Protein AF-A0A367IRV0-F1 (afdb_monomer)

Secondary structure (DSSP, 8-state):
---------PPP-----------HHHHHHHHHHHHHHHHHHHHHHHHHHHHHHHHHHHHHHHHHHHHHHHH----------------------------------TTSHHHHHHHHHHHHHHHHHHHHHHHHHHHHHHHHHHHHHHHH-GGGTT-SS--HHHHHHHHHHHHHHHHHHHHHHHHHHHHHHHHHHHHHHHHHHHHHHSSSSSSSS----------------------GGGSS-------TTTTSSSS--

Mean predicted aligned error: 23.3 Å

pLDDT: mean 70.5, std 24.46, range [33.69, 98.75]

Structure (mmCIF, N/CA/C/O backbone):
data_AF-A0A367IRV0-F1
#
_entry.id   AF-A0A367IRV0-F1
#
loop_
_atom_site.group_PDB
_atom_site.id
_atom_site.type_symbol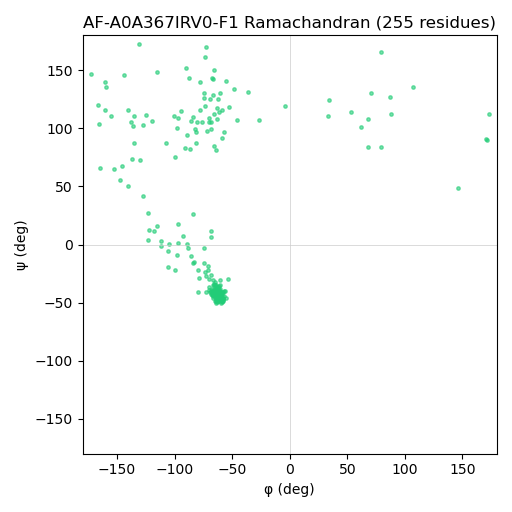
_atom_site.label_atom_id
_atom_site.label_alt_id
_atom_site.label_comp_id
_atom_site.label_asym_id
_atom_site.label_entity_id
_atom_site.label_seq_id
_atom_site.pdbx_PDB_ins_code
_atom_site.Cartn_x
_atom_site.Cartn_y
_atom_site.Cartn_z
_atom_site.occupancy
_atom_site.B_iso_or_equiv
_atom_site.auth_seq_id
_atom_site.auth_comp_id
_atom_site.auth_asym_id
_atom_site.auth_atom_id
_atom_site.pdbx_PDB_model_num
ATOM 1 N N . MET A 1 1 ? 24.750 -15.702 -42.738 1.00 40.31 1 MET A N 1
ATOM 2 C CA . MET A 1 1 ? 23.776 -16.810 -42.776 1.00 40.31 1 MET A CA 1
ATOM 3 C C . MET A 1 1 ? 24.447 -17.960 -43.500 1.00 40.31 1 MET A C 1
ATOM 5 O O . MET A 1 1 ? 24.509 -17.933 -44.719 1.00 40.31 1 MET A O 1
ATOM 9 N N . SER A 1 2 ? 25.060 -18.884 -42.763 1.00 42.16 2 SER A N 1
ATOM 10 C CA . SER A 1 2 ? 25.785 -20.011 -43.360 1.00 42.16 2 SER A CA 1
ATOM 11 C C . SER A 1 2 ? 24.887 -21.242 -43.297 1.00 42.16 2 SER A C 1
ATOM 13 O O . SER A 1 2 ? 24.587 -21.717 -42.203 1.00 42.16 2 SER A O 1
ATOM 15 N N . SER A 1 3 ? 24.406 -21.699 -44.456 1.00 45.88 3 SER A N 1
ATOM 16 C CA . SER A 1 3 ? 23.601 -22.918 -44.590 1.00 45.88 3 SER A CA 1
ATOM 17 C C . SER A 1 3 ? 24.404 -24.135 -44.146 1.00 45.88 3 SER A C 1
ATOM 19 O O . SER A 1 3 ? 25.487 -24.392 -44.667 1.00 45.88 3 SER A O 1
ATOM 21 N N . ILE A 1 4 ? 23.858 -24.897 -43.200 1.00 48.28 4 ILE A N 1
ATOM 22 C CA . ILE A 1 4 ? 24.372 -26.216 -42.831 1.00 48.28 4 ILE A CA 1
ATOM 23 C C . ILE A 1 4 ? 23.938 -27.188 -43.930 1.00 48.28 4 ILE A C 1
ATOM 25 O O . ILE A 1 4 ? 22.765 -27.539 -44.044 1.00 48.28 4 ILE A O 1
ATOM 29 N N . GLN A 1 5 ? 24.888 -27.573 -44.776 1.00 45.00 5 GLN A N 1
ATOM 30 C CA . GLN A 1 5 ? 24.701 -28.550 -45.839 1.00 45.00 5 GLN A CA 1
ATOM 31 C C . GLN A 1 5 ? 24.794 -29.951 -45.214 1.00 45.00 5 GLN A C 1
ATOM 33 O O . GLN A 1 5 ? 25.872 -30.400 -44.832 1.00 45.00 5 GLN A O 1
ATOM 38 N N . TYR A 1 6 ? 23.654 -30.626 -45.053 1.00 41.44 6 TYR A N 1
ATOM 39 C CA . TYR A 1 6 ? 23.615 -32.019 -44.607 1.00 41.44 6 TYR A CA 1
ATOM 40 C C . TYR A 1 6 ? 24.126 -32.915 -45.738 1.00 41.44 6 TYR A C 1
ATOM 42 O O . TYR A 1 6 ? 23.395 -33.240 -46.671 1.00 41.44 6 TYR A O 1
ATOM 50 N N . GLN A 1 7 ? 25.398 -33.300 -45.672 1.00 43.66 7 GLN A N 1
ATOM 51 C CA . GLN A 1 7 ? 25.966 -34.294 -46.572 1.00 43.66 7 GLN A CA 1
ATOM 52 C C . GLN A 1 7 ? 25.596 -35.687 -46.053 1.00 43.66 7 GLN A C 1
ATOM 54 O O . GLN A 1 7 ? 26.210 -36.217 -45.130 1.00 43.66 7 GLN A O 1
ATOM 59 N N . GLN A 1 8 ? 24.534 -36.252 -46.626 1.00 46.53 8 GLN A N 1
ATOM 60 C CA . GLN A 1 8 ? 24.089 -37.616 -46.368 1.00 46.53 8 GLN A CA 1
ATOM 61 C C . GLN A 1 8 ? 25.130 -38.582 -46.959 1.00 46.53 8 GLN A C 1
ATOM 63 O O . GLN A 1 8 ? 25.175 -38.796 -48.169 1.00 46.53 8 GLN A O 1
ATOM 68 N N . GLN A 1 9 ? 26.021 -39.117 -46.119 1.00 46.78 9 GLN A N 1
ATOM 69 C CA . GLN A 1 9 ? 26.938 -40.184 -46.521 1.00 46.78 9 GLN A CA 1
ATOM 70 C C . GLN A 1 9 ? 26.126 -41.469 -46.716 1.00 46.78 9 GLN A C 1
ATOM 72 O O . GLN A 1 9 ? 25.673 -42.079 -45.751 1.00 46.78 9 GLN A O 1
ATOM 77 N N . GLN A 1 10 ? 25.910 -41.854 -47.974 1.00 45.84 10 GLN A N 1
ATOM 78 C CA . GLN A 1 10 ? 25.396 -43.174 -48.324 1.00 45.84 10 GLN A CA 1
ATOM 79 C C . GLN A 1 10 ? 26.547 -44.181 -48.210 1.00 45.84 10 GLN A C 1
ATOM 81 O O . GLN A 1 10 ? 27.539 -44.078 -48.930 1.00 45.84 10 GLN A O 1
ATOM 86 N N . THR A 1 11 ? 26.438 -45.138 -47.292 1.00 53.28 11 THR A N 1
ATOM 87 C CA . THR A 1 11 ? 27.324 -46.307 -47.241 1.00 53.28 11 THR A CA 1
ATOM 88 C C . THR A 1 11 ? 26.906 -47.323 -48.313 1.00 53.28 11 THR A C 1
ATOM 90 O O . THR A 1 11 ? 25.708 -47.518 -48.532 1.00 53.28 11 THR A O 1
ATOM 93 N N . PRO A 1 12 ? 27.851 -47.984 -49.009 1.00 46.78 12 PRO A N 1
ATOM 94 C CA . PRO A 1 12 ? 27.507 -48.931 -50.061 1.00 46.78 12 PRO A CA 1
ATOM 95 C C . PRO A 1 12 ? 26.978 -50.232 -49.442 1.00 46.78 12 PRO A C 1
ATOM 97 O O . PRO A 1 12 ? 27.632 -50.851 -48.602 1.00 46.78 12 PRO A O 1
ATOM 100 N N . PHE A 1 13 ? 25.787 -50.655 -49.868 1.00 43.91 13 PHE A N 1
ATOM 101 C CA . PHE A 1 13 ? 25.208 -51.954 -49.526 1.00 43.91 13 PHE A CA 1
ATOM 102 C C . PHE A 1 13 ? 26.020 -53.069 -50.203 1.00 43.91 13 PHE A C 1
ATOM 104 O O . PHE A 1 13 ? 25.917 -53.275 -51.411 1.00 43.91 13 PHE A O 1
ATOM 111 N N . ASN A 1 14 ? 26.834 -53.788 -49.428 1.00 41.16 14 ASN A N 1
ATOM 112 C CA . ASN A 1 14 ? 27.502 -55.006 -49.879 1.00 41.16 14 ASN A CA 1
ATOM 113 C C . ASN A 1 14 ? 26.540 -56.193 -49.712 1.00 41.16 14 ASN A C 1
ATOM 115 O O . ASN A 1 14 ? 26.200 -56.584 -48.595 1.00 41.16 14 ASN A O 1
ATOM 119 N N . HIS A 1 15 ? 26.056 -56.721 -50.833 1.00 54.44 15 HIS A N 1
ATOM 120 C CA . HIS A 1 15 ? 25.108 -57.827 -50.888 1.00 54.44 15 HIS A CA 1
ATOM 121 C C . HIS A 1 15 ? 25.891 -59.143 -50.924 1.00 54.44 15 HIS A C 1
ATOM 123 O O . HIS A 1 15 ? 26.351 -59.529 -51.993 1.00 54.44 15 HIS A O 1
ATOM 129 N N . ASN A 1 16 ? 26.114 -59.764 -49.756 1.00 51.41 16 ASN A N 1
ATOM 130 C CA . ASN A 1 16 ? 26.265 -61.218 -49.557 1.00 51.41 16 ASN A CA 1
ATOM 131 C C . ASN A 1 16 ? 26.747 -61.532 -48.127 1.00 51.41 16 ASN A C 1
ATOM 133 O O . ASN A 1 16 ? 27.946 -61.630 -47.874 1.00 51.41 16 ASN A O 1
ATOM 137 N N . GLN A 1 17 ? 25.806 -61.742 -47.205 1.00 45.97 17 GLN A N 1
ATOM 138 C CA . GLN A 1 17 ? 25.994 -62.514 -45.968 1.00 45.97 17 GLN A CA 1
ATOM 139 C C . GLN A 1 17 ? 24.683 -63.281 -45.687 1.00 45.97 17 GLN A C 1
ATOM 141 O O . GLN A 1 17 ? 23.616 -62.779 -46.053 1.00 45.97 17 GLN A O 1
ATOM 146 N N . PRO A 1 18 ? 24.738 -64.498 -45.112 1.00 50.12 18 PRO A N 1
ATOM 147 C CA . PRO A 1 18 ? 23.572 -65.356 -44.921 1.00 50.12 18 PRO A CA 1
ATOM 148 C C . PRO A 1 18 ? 22.598 -64.720 -43.924 1.00 50.12 18 PRO A C 1
ATOM 150 O O . PRO A 1 18 ? 23.014 -63.981 -43.036 1.00 50.12 18 PRO A O 1
ATOM 153 N N . TYR A 1 19 ? 21.304 -65.005 -44.076 1.00 48.75 19 TYR A N 1
ATOM 154 C CA . TYR A 1 19 ? 20.236 -64.517 -43.203 1.00 48.75 19 TYR A CA 1
ATOM 155 C C . TYR A 1 19 ? 20.384 -65.047 -41.766 1.00 48.75 19 TYR A C 1
ATOM 157 O O . TYR A 1 19 ? 19.702 -65.991 -41.374 1.00 48.75 19 TYR A O 1
ATOM 165 N N . ASP A 1 20 ? 21.234 -64.412 -40.963 1.00 52.50 20 ASP A N 1
ATOM 166 C CA . ASP A 1 20 ? 21.063 -64.405 -39.516 1.00 52.50 20 ASP A CA 1
ATOM 167 C C . ASP A 1 20 ? 19.831 -63.555 -39.206 1.00 52.50 20 ASP A C 1
ATOM 169 O O . ASP A 1 20 ? 19.705 -62.414 -39.661 1.00 52.50 20 ASP A O 1
ATOM 173 N N . ALA A 1 21 ? 18.882 -64.135 -38.473 1.00 56.75 21 ALA A N 1
ATOM 174 C CA . ALA A 1 21 ? 17.654 -63.479 -38.052 1.00 56.75 21 ALA A CA 1
ATOM 175 C C . ALA A 1 21 ? 17.984 -62.209 -37.250 1.00 56.75 21 ALA A C 1
ATOM 177 O O . ALA A 1 21 ? 18.270 -62.237 -36.053 1.00 56.75 21 ALA A O 1
ATOM 178 N N . MET A 1 22 ? 17.965 -61.081 -37.949 1.00 55.94 22 MET A N 1
ATOM 179 C CA . MET A 1 22 ? 18.247 -59.757 -37.428 1.00 55.94 22 MET A CA 1
ATOM 180 C C . MET A 1 22 ? 17.212 -59.377 -36.367 1.00 55.94 22 MET A C 1
ATOM 182 O O . MET A 1 22 ? 16.050 -59.119 -36.671 1.00 55.94 22 MET A O 1
ATOM 186 N N . ASN A 1 23 ? 17.639 -59.370 -35.103 1.00 60.72 23 ASN A N 1
ATOM 187 C CA . ASN A 1 23 ? 16.816 -59.010 -33.952 1.00 60.72 23 ASN A CA 1
ATOM 188 C C . ASN A 1 23 ? 16.342 -57.543 -34.101 1.00 60.72 23 ASN A C 1
ATOM 190 O O . ASN A 1 23 ? 17.185 -56.641 -34.044 1.00 60.72 23 ASN A O 1
ATOM 194 N N . PRO A 1 24 ? 15.031 -57.262 -34.264 1.00 64.00 24 PRO A N 1
ATOM 195 C CA . PRO A 1 24 ? 14.503 -55.901 -34.457 1.00 64.00 24 PRO A CA 1
ATOM 196 C C . PRO A 1 24 ? 14.945 -54.924 -33.357 1.00 64.00 24 PRO A C 1
ATOM 198 O O . PRO A 1 24 ? 15.153 -53.734 -33.595 1.00 64.00 24 PRO A O 1
ATOM 201 N N . THR A 1 25 ? 15.169 -55.460 -32.157 1.00 69.38 25 THR A N 1
ATOM 202 C CA . THR A 1 25 ? 15.644 -54.738 -30.974 1.00 69.38 25 THR A CA 1
ATOM 203 C C . THR A 1 25 ? 17.052 -54.158 -31.159 1.00 69.38 25 THR A C 1
ATOM 205 O O . THR A 1 25 ? 17.332 -53.062 -30.677 1.00 69.38 25 THR A O 1
ATOM 208 N N . ALA A 1 26 ? 17.940 -54.847 -31.886 1.00 71.50 26 ALA A N 1
ATOM 209 C CA . ALA A 1 26 ? 19.323 -54.411 -32.094 1.00 71.50 26 ALA A CA 1
ATOM 210 C C . ALA A 1 26 ? 19.403 -53.164 -32.991 1.00 71.50 26 ALA A C 1
ATOM 212 O O . ALA A 1 26 ? 20.132 -52.223 -32.680 1.00 71.50 26 ALA A O 1
ATOM 213 N N . TYR A 1 27 ? 18.585 -53.105 -34.048 1.00 76.94 27 TYR A N 1
ATOM 214 C CA . TYR A 1 27 ? 18.488 -51.930 -34.924 1.00 76.94 27 TYR A CA 1
ATOM 215 C C . TYR A 1 27 ? 17.927 -50.715 -34.189 1.00 76.94 27 TYR A C 1
ATOM 217 O O . TYR A 1 27 ? 18.425 -49.599 -34.348 1.00 76.94 27 TYR A O 1
ATOM 225 N N . GLN A 1 28 ? 16.914 -50.930 -33.349 1.00 78.69 28 GLN A N 1
ATOM 226 C CA . GLN A 1 28 ? 16.322 -49.862 -32.553 1.00 78.69 28 GLN A CA 1
ATOM 227 C C . GLN A 1 28 ? 17.313 -49.319 -31.511 1.00 78.69 28 GLN A C 1
ATOM 229 O O . GLN A 1 28 ? 17.416 -48.104 -31.331 1.00 78.69 28 GLN A O 1
ATOM 234 N N . GLN A 1 29 ? 18.097 -50.198 -30.879 1.00 79.44 29 GLN A N 1
ATOM 235 C CA . GLN A 1 29 ? 19.145 -49.811 -29.934 1.00 79.44 29 GLN A CA 1
ATOM 236 C C . GLN A 1 29 ? 20.297 -49.062 -30.620 1.00 79.44 29 GLN A C 1
ATOM 238 O O . GLN A 1 29 ? 20.752 -48.037 -30.108 1.00 79.44 29 GLN A O 1
ATOM 243 N N . GLN A 1 30 ? 20.726 -49.517 -31.800 1.00 84.12 30 GLN A N 1
ATOM 244 C CA . GLN A 1 30 ? 21.743 -48.831 -32.595 1.00 84.12 30 GLN A CA 1
ATOM 245 C C . GLN A 1 30 ? 21.274 -47.432 -33.012 1.00 84.12 30 GLN A C 1
ATOM 247 O O . GLN A 1 30 ? 22.013 -46.465 -32.836 1.00 84.12 30 GLN A O 1
ATOM 252 N N . HIS A 1 31 ? 20.032 -47.294 -33.485 1.00 86.56 31 HIS A N 1
ATOM 253 C CA . HIS A 1 31 ? 19.472 -45.995 -33.862 1.00 86.56 31 HIS A CA 1
ATOM 254 C C . HIS A 1 31 ? 19.422 -45.018 -32.678 1.00 86.56 31 HIS A C 1
ATOM 256 O O . HIS A 1 31 ? 19.789 -43.850 -32.823 1.00 86.56 31 HIS A O 1
ATOM 262 N N . LEU A 1 32 ? 19.033 -45.498 -31.491 1.00 91.06 32 LEU A N 1
ATOM 263 C CA . LEU A 1 32 ? 19.017 -44.683 -30.276 1.00 91.06 32 LEU A CA 1
ATOM 264 C C . LEU A 1 32 ? 20.428 -44.210 -29.890 1.00 91.06 32 LEU A C 1
ATOM 266 O O . LEU A 1 32 ? 20.611 -43.043 -29.542 1.00 91.06 32 LEU A O 1
ATOM 270 N N . MET A 1 33 ? 21.430 -45.086 -30.000 1.00 86.06 33 MET A N 1
ATOM 271 C CA . MET A 1 33 ? 22.829 -44.747 -29.729 1.00 86.06 33 MET A CA 1
ATOM 272 C C . MET A 1 33 ? 23.363 -43.703 -30.721 1.00 86.06 33 MET A C 1
ATOM 274 O O . MET A 1 33 ? 23.979 -42.723 -30.305 1.00 86.06 33 MET A O 1
ATOM 278 N N . THR A 1 34 ? 23.073 -43.854 -32.017 1.00 91.94 34 THR A N 1
ATOM 279 C CA . THR A 1 34 ? 23.465 -42.880 -33.049 1.00 91.94 34 THR A CA 1
ATOM 280 C C . THR A 1 34 ? 22.797 -41.522 -32.829 1.00 91.94 34 THR A C 1
ATOM 282 O O . THR A 1 34 ? 23.455 -40.485 -32.907 1.00 91.94 34 THR A O 1
ATOM 285 N N . MET A 1 35 ? 21.506 -41.508 -32.487 1.00 89.88 35 MET A N 1
ATOM 286 C CA . MET A 1 35 ? 20.790 -40.278 -32.138 1.00 89.88 35 MET A CA 1
ATOM 287 C C . MET A 1 35 ? 21.411 -39.593 -30.918 1.00 89.88 35 MET A C 1
ATOM 289 O O . MET A 1 35 ? 21.598 -38.378 -30.924 1.00 89.88 35 MET A O 1
ATOM 293 N N . GLN A 1 36 ? 21.774 -40.358 -29.888 1.00 92.19 36 GLN A N 1
ATOM 294 C CA . GLN A 1 36 ? 22.422 -39.824 -28.694 1.00 92.19 36 GLN A CA 1
ATOM 295 C C . GLN A 1 36 ? 23.800 -39.217 -29.014 1.00 92.19 36 GLN A C 1
ATOM 297 O O . GLN A 1 36 ? 24.099 -38.112 -28.562 1.00 92.19 36 GLN A O 1
ATOM 302 N N . GLN A 1 37 ? 24.612 -39.884 -29.838 1.00 90.19 37 GLN A N 1
ATOM 303 C CA . GLN A 1 37 ? 25.904 -39.358 -30.297 1.00 90.19 37 GLN A CA 1
ATOM 304 C C . GLN A 1 37 ? 25.742 -38.040 -31.066 1.00 90.19 37 GLN A C 1
ATOM 306 O O . GLN A 1 37 ? 26.433 -37.066 -30.763 1.00 90.19 37 GLN A O 1
ATOM 311 N N . ALA A 1 38 ? 24.761 -37.959 -31.971 1.00 91.94 38 ALA A N 1
ATOM 312 C CA . ALA A 1 38 ? 24.468 -36.733 -32.711 1.00 91.94 38 ALA A CA 1
ATOM 313 C C . ALA A 1 38 ? 24.065 -35.564 -31.787 1.00 91.94 38 ALA A C 1
ATOM 315 O O . ALA A 1 38 ? 24.426 -34.411 -32.038 1.00 91.94 38 ALA A O 1
ATOM 316 N N . GLN A 1 39 ? 23.347 -35.838 -30.690 1.00 91.00 39 GLN A N 1
ATOM 317 C CA . GLN A 1 39 ? 23.027 -34.812 -29.690 1.00 91.00 39 GLN A CA 1
ATOM 318 C C . GLN A 1 39 ? 24.279 -34.322 -28.958 1.00 91.00 39 GLN A C 1
ATOM 320 O O . GLN A 1 39 ? 24.456 -33.114 -28.794 1.00 91.00 39 GLN A O 1
ATOM 325 N N . PHE A 1 40 ? 25.172 -35.229 -28.556 1.00 96.31 40 PHE A N 1
ATOM 326 C CA . PHE A 1 40 ? 26.428 -34.849 -27.909 1.00 96.31 40 PHE A CA 1
ATOM 327 C C . PHE A 1 40 ? 27.309 -33.982 -28.813 1.00 96.31 40 PHE A C 1
ATOM 329 O O . PHE A 1 40 ? 27.877 -32.987 -28.357 1.00 96.31 40 PHE A O 1
ATOM 336 N N . GLU A 1 41 ? 27.395 -34.310 -30.100 1.00 95.38 41 GLU A N 1
ATOM 337 C CA . GLU A 1 41 ? 28.135 -33.506 -31.075 1.00 95.38 41 GLU A CA 1
ATOM 338 C C . GLU A 1 41 ? 27.522 -32.119 -31.266 1.00 95.38 41 GLU A C 1
ATOM 340 O O . GLU A 1 41 ? 28.245 -31.120 -31.242 1.00 95.38 41 GLU A O 1
ATOM 345 N N . ARG A 1 42 ? 26.189 -32.031 -31.356 1.00 94.50 42 ARG A N 1
ATOM 346 C CA . ARG A 1 42 ? 25.483 -30.745 -31.417 1.00 94.50 42 ARG A CA 1
ATOM 347 C C . ARG A 1 42 ? 25.786 -29.885 -30.191 1.00 94.50 42 ARG A C 1
ATOM 349 O O . ARG A 1 42 ? 26.096 -28.705 -30.338 1.00 94.50 42 ARG A O 1
ATOM 356 N N . ILE A 1 43 ? 25.726 -30.461 -28.988 1.00 95.38 43 ILE A N 1
ATOM 357 C CA . ILE A 1 43 ? 26.027 -29.744 -27.739 1.00 95.38 43 ILE A CA 1
ATOM 358 C C . ILE A 1 43 ? 27.465 -29.217 -27.763 1.00 95.38 43 ILE A C 1
ATOM 360 O O . ILE A 1 43 ? 27.695 -28.043 -27.464 1.00 95.38 43 ILE A O 1
ATOM 364 N N . ARG A 1 44 ? 28.427 -30.047 -28.181 1.00 95.88 44 ARG A N 1
ATOM 365 C CA . ARG A 1 44 ? 29.832 -29.643 -28.320 1.00 95.88 44 ARG A CA 1
ATOM 366 C C . ARG A 1 44 ? 29.989 -28.473 -29.296 1.00 95.88 44 ARG A C 1
ATOM 368 O O . ARG A 1 44 ? 30.699 -27.517 -28.993 1.00 95.88 44 ARG A O 1
ATOM 375 N N . GLN A 1 45 ? 29.318 -28.525 -30.445 1.00 96.06 45 GLN A N 1
ATOM 376 C CA . GLN A 1 45 ? 29.380 -27.467 -31.454 1.00 96.06 45 GLN A CA 1
ATOM 377 C C . GLN A 1 45 ? 28.804 -26.144 -30.931 1.00 96.06 45 GLN A C 1
ATOM 379 O O . GLN A 1 45 ? 29.420 -25.092 -31.109 1.00 96.06 45 GLN A O 1
ATOM 384 N N . VAL A 1 46 ? 27.662 -26.190 -30.237 1.00 95.81 46 VAL A N 1
ATOM 385 C CA . VAL A 1 46 ? 27.044 -25.002 -29.626 1.00 95.81 46 VAL A CA 1
ATOM 386 C C . VAL A 1 46 ? 27.967 -24.387 -28.573 1.00 95.81 46 VAL A C 1
ATOM 388 O O . VAL A 1 46 ? 28.141 -23.170 -28.555 1.00 95.81 46 VAL A O 1
ATOM 391 N N . GLN A 1 47 ? 28.614 -25.205 -27.739 1.00 94.50 47 GLN A N 1
ATOM 392 C CA . GLN A 1 47 ? 29.588 -24.713 -26.760 1.00 94.50 47 GLN A CA 1
ATOM 393 C C . GLN A 1 47 ? 30.789 -24.029 -27.428 1.00 94.50 47 GLN A C 1
ATOM 395 O O . GLN A 1 47 ? 31.183 -22.941 -27.009 1.00 94.50 47 GLN A O 1
ATOM 400 N N . GLN A 1 48 ? 31.341 -24.614 -28.497 1.00 95.75 48 GLN A N 1
ATOM 401 C CA . GLN A 1 48 ? 32.437 -23.992 -29.252 1.00 95.75 48 GLN A CA 1
ATOM 402 C C . GLN A 1 48 ? 32.015 -22.658 -29.881 1.00 95.75 48 GLN A C 1
ATOM 404 O O . GLN A 1 48 ? 32.752 -21.673 -29.808 1.00 95.75 48 GLN A O 1
ATOM 409 N N . GLN A 1 49 ? 30.811 -22.595 -30.457 1.00 95.38 49 GLN A N 1
ATOM 410 C CA . GLN A 1 49 ? 30.271 -21.358 -31.017 1.00 95.38 49 GLN A CA 1
ATOM 411 C C . GLN A 1 49 ? 30.083 -20.281 -29.938 1.00 95.38 49 GLN A C 1
ATOM 413 O O . GLN A 1 49 ? 30.448 -19.125 -30.163 1.00 95.38 49 GLN A O 1
ATOM 418 N N . ALA A 1 50 ? 29.564 -20.654 -28.765 1.00 92.69 50 ALA A N 1
ATOM 419 C CA . ALA A 1 50 ? 29.401 -19.746 -27.635 1.00 92.69 50 ALA A CA 1
ATOM 420 C C . ALA A 1 50 ? 30.752 -19.191 -27.152 1.00 92.69 50 ALA A C 1
ATOM 422 O O . ALA A 1 50 ? 30.868 -17.988 -26.919 1.00 92.69 50 ALA A O 1
ATOM 423 N N . ALA A 1 51 ? 31.795 -20.025 -27.081 1.00 96.06 51 ALA A N 1
ATOM 424 C CA . ALA A 1 51 ? 33.141 -19.589 -26.705 1.00 96.06 51 ALA A CA 1
ATOM 425 C C . ALA A 1 51 ? 33.722 -18.560 -27.695 1.00 96.06 51 ALA A C 1
ATOM 427 O O . ALA A 1 51 ? 34.238 -17.520 -27.284 1.00 96.06 51 ALA A O 1
ATOM 428 N N . LEU A 1 52 ? 33.579 -18.794 -29.005 1.00 97.19 52 LEU A N 1
ATOM 429 C CA . LEU A 1 52 ? 34.005 -17.833 -30.031 1.00 97.19 52 LEU A CA 1
ATOM 430 C C . LEU A 1 52 ? 33.225 -16.516 -29.951 1.00 97.19 52 LEU A C 1
ATOM 432 O O . LEU A 1 52 ? 33.795 -15.438 -30.126 1.00 97.19 52 LEU A O 1
ATOM 436 N N . GLN A 1 53 ? 31.921 -16.586 -29.682 1.00 95.38 53 GLN A N 1
ATOM 437 C CA . GLN A 1 53 ? 31.097 -15.395 -29.504 1.00 95.38 53 GLN A CA 1
ATOM 438 C C . GLN A 1 53 ? 31.542 -14.582 -28.282 1.00 95.38 53 GLN A C 1
ATOM 440 O O . GLN A 1 53 ? 31.645 -13.360 -28.381 1.00 95.38 53 GLN A O 1
ATOM 445 N N . GLN A 1 54 ? 31.865 -15.245 -27.167 1.00 94.94 54 GLN A N 1
ATOM 446 C CA . GLN A 1 54 ? 32.412 -14.587 -25.979 1.00 94.94 54 GLN A CA 1
ATOM 447 C C . GLN A 1 54 ? 33.747 -13.896 -26.281 1.00 94.94 54 GLN A C 1
ATOM 449 O O . GLN A 1 54 ? 33.913 -12.729 -25.932 1.00 94.94 54 GLN A O 1
ATOM 454 N N . GLN A 1 55 ? 34.664 -14.553 -27.002 1.00 95.81 55 GLN A N 1
ATOM 455 C CA . GLN A 1 55 ? 35.928 -13.925 -27.408 1.00 95.81 55 GLN A CA 1
ATOM 456 C C . GLN A 1 55 ? 35.705 -12.674 -28.272 1.00 95.81 55 GLN A C 1
ATOM 458 O O . GLN A 1 55 ? 36.329 -11.640 -28.033 1.00 95.81 55 GLN A O 1
ATOM 463 N N . ARG A 1 56 ? 34.776 -12.724 -29.239 1.00 95.38 56 ARG A N 1
ATOM 464 C CA . ARG A 1 56 ? 34.416 -11.550 -30.058 1.00 95.38 56 ARG A CA 1
ATOM 465 C C . ARG A 1 56 ? 33.847 -10.408 -29.216 1.00 95.38 56 ARG A C 1
ATOM 467 O O . ARG A 1 56 ? 34.189 -9.254 -29.461 1.00 95.38 56 ARG A O 1
ATOM 474 N N . ALA A 1 57 ? 32.999 -10.719 -28.237 1.00 93.88 57 ALA A N 1
ATOM 475 C CA . ALA A 1 57 ? 32.418 -9.721 -27.344 1.00 93.88 57 ALA A CA 1
ATOM 476 C C . ALA A 1 57 ? 33.490 -9.029 -26.486 1.00 93.88 57 ALA A C 1
ATOM 478 O O . ALA A 1 57 ? 33.475 -7.806 -26.363 1.00 93.88 57 ALA A O 1
ATOM 479 N N . LEU A 1 58 ? 34.456 -9.788 -25.959 1.00 97.31 58 LEU A N 1
ATOM 480 C CA . LEU A 1 58 ? 35.580 -9.239 -25.194 1.00 97.31 58 LEU A CA 1
ATOM 481 C C . LEU A 1 58 ? 36.473 -8.338 -26.049 1.00 97.31 58 LEU A C 1
ATOM 483 O O . LEU A 1 58 ? 36.811 -7.232 -25.634 1.00 97.31 58 LEU A O 1
ATOM 487 N N . PHE A 1 59 ? 36.806 -8.771 -27.267 1.00 97.38 59 PHE A N 1
ATOM 488 C CA . PHE A 1 59 ? 37.579 -7.945 -28.192 1.00 97.38 59 PHE A CA 1
ATOM 489 C C . PHE A 1 59 ? 36.858 -6.627 -28.509 1.00 97.38 59 PHE A C 1
ATOM 491 O O . PHE A 1 59 ? 37.456 -5.552 -28.479 1.00 97.38 59 PHE A O 1
ATOM 498 N N . HIS A 1 60 ? 35.547 -6.689 -28.748 1.00 95.69 60 HIS A N 1
ATOM 499 C CA . HIS A 1 60 ? 34.740 -5.494 -28.965 1.00 95.69 60 HIS A CA 1
ATOM 500 C C . HIS A 1 60 ? 34.727 -4.565 -27.739 1.00 95.69 60 HIS A C 1
ATOM 502 O O . HIS A 1 60 ? 34.868 -3.353 -27.892 1.00 95.69 60 HIS A O 1
ATOM 508 N N . GLN A 1 61 ? 34.624 -5.114 -26.524 1.00 94.94 61 GLN A N 1
ATOM 509 C CA . GLN A 1 61 ? 34.694 -4.333 -25.287 1.00 94.94 61 GLN A CA 1
ATOM 510 C C . GLN A 1 61 ? 36.045 -3.615 -25.142 1.00 94.94 61 GLN A C 1
ATOM 512 O O . GLN A 1 61 ? 36.075 -2.436 -24.794 1.00 94.94 61 GLN A O 1
ATOM 517 N N . GLN A 1 62 ? 37.154 -4.286 -25.466 1.00 94.00 62 GLN A N 1
ATOM 518 C CA . GLN A 1 62 ? 38.482 -3.672 -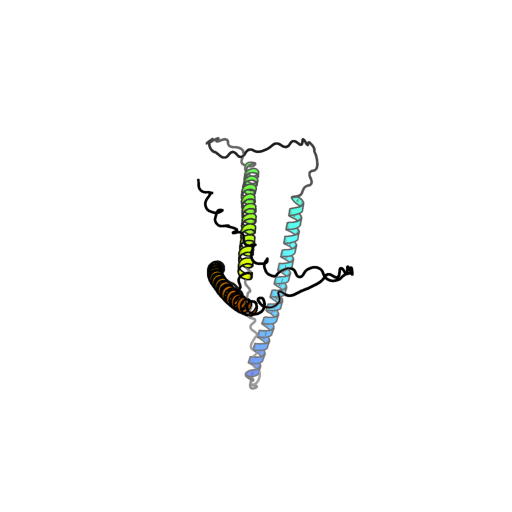25.450 1.00 94.00 62 GLN A CA 1
ATOM 519 C C . GLN A 1 62 ? 38.588 -2.521 -26.462 1.00 94.00 62 GLN A C 1
ATOM 521 O O . GLN A 1 62 ? 39.106 -1.455 -26.132 1.00 94.00 62 GLN A O 1
ATOM 526 N N . MET A 1 63 ? 38.044 -2.703 -27.667 1.00 93.81 63 MET A N 1
ATOM 527 C CA . MET A 1 63 ? 37.995 -1.648 -28.684 1.00 93.81 63 MET A CA 1
ATOM 528 C C . MET A 1 63 ? 37.169 -0.436 -28.227 1.00 93.81 63 MET A C 1
ATOM 530 O O . MET A 1 63 ? 37.603 0.702 -28.407 1.00 93.81 63 MET A O 1
ATOM 534 N N . MET A 1 64 ? 36.016 -0.665 -27.590 1.00 92.81 64 MET A N 1
ATOM 535 C CA . MET A 1 64 ? 35.193 0.401 -27.002 1.00 92.81 64 MET A CA 1
ATOM 536 C C . MET A 1 64 ? 35.945 1.157 -25.899 1.00 92.81 64 MET A C 1
ATOM 538 O O . MET A 1 64 ? 35.910 2.386 -25.855 1.00 92.81 64 MET A O 1
ATOM 542 N N . TYR A 1 65 ? 36.673 0.440 -25.040 1.00 93.19 65 TYR A N 1
ATOM 543 C CA . TYR A 1 65 ? 37.486 1.044 -23.985 1.00 93.19 65 TYR A CA 1
ATOM 544 C C . TYR A 1 65 ? 38.626 1.909 -24.547 1.00 93.19 65 TYR A C 1
ATOM 546 O O . TYR A 1 65 ? 38.847 3.027 -24.083 1.00 93.19 65 TYR A O 1
ATOM 554 N N . TYR A 1 66 ? 39.312 1.440 -25.593 1.00 91.56 66 TYR A N 1
ATOM 555 C CA . TYR A 1 66 ? 40.370 2.210 -26.250 1.00 91.56 66 TYR A CA 1
ATOM 556 C C . TYR A 1 66 ? 39.833 3.480 -26.928 1.00 91.56 66 TYR A C 1
ATOM 558 O O . TYR A 1 66 ? 40.445 4.544 -26.844 1.00 91.56 66 TYR A O 1
ATOM 566 N N . GLN A 1 67 ? 38.656 3.401 -27.557 1.00 87.75 67 GLN A N 1
ATOM 567 C CA . GLN A 1 67 ? 38.004 4.567 -28.154 1.00 87.75 67 GLN A CA 1
ATOM 568 C C . GLN A 1 67 ? 37.607 5.614 -27.099 1.00 87.75 67 GLN A C 1
ATOM 570 O O . GLN A 1 67 ? 37.748 6.808 -27.356 1.00 87.75 67 GLN A O 1
ATOM 575 N N . GLN A 1 68 ? 37.157 5.184 -25.914 1.00 84.12 68 GLN A N 1
ATOM 576 C CA . GLN A 1 68 ? 36.829 6.091 -24.810 1.00 84.12 68 GLN A CA 1
ATOM 577 C C . GLN A 1 68 ? 38.061 6.868 -24.321 1.00 84.12 68 GLN A C 1
ATOM 579 O O . GLN A 1 68 ? 37.965 8.071 -24.096 1.00 84.12 68 GLN A O 1
ATOM 584 N N . GLN A 1 69 ? 39.229 6.222 -24.220 1.00 77.75 69 GLN A N 1
ATOM 585 C CA . GLN A 1 69 ? 40.462 6.902 -23.803 1.00 77.75 69 GLN A CA 1
ATOM 586 C C . GLN A 1 69 ? 40.896 8.003 -24.779 1.00 77.75 69 GLN A C 1
ATOM 588 O O . GLN A 1 69 ? 41.351 9.054 -24.342 1.00 77.75 69 GLN A O 1
ATOM 593 N N . GLN A 1 70 ? 40.703 7.812 -26.088 1.00 71.88 70 GLN A N 1
ATOM 594 C CA . GLN A 1 70 ? 41.060 8.832 -27.083 1.00 71.88 70 GLN A CA 1
ATOM 595 C C . GLN A 1 70 ? 40.142 10.066 -27.066 1.00 71.88 70 GLN A C 1
ATOM 597 O O . GLN A 1 70 ? 40.529 11.114 -27.575 1.00 71.88 70 GLN A O 1
ATOM 602 N N . GLN A 1 71 ? 38.942 9.974 -26.480 1.00 59.66 71 GLN A N 1
ATOM 603 C CA . GLN A 1 71 ? 38.040 11.124 -26.319 1.00 59.66 71 GLN A CA 1
ATOM 604 C C . GLN A 1 71 ? 38.364 11.965 -25.071 1.00 59.66 71 GLN A C 1
ATOM 606 O O . GLN A 1 71 ? 37.943 13.117 -24.991 1.00 59.66 71 GLN A O 1
ATOM 611 N N . CYS A 1 72 ? 39.151 11.431 -24.131 1.00 49.38 72 CYS A N 1
ATOM 612 C CA . CYS A 1 72 ? 39.643 12.146 -22.955 1.00 49.38 72 CYS A CA 1
ATOM 613 C C . CYS A 1 72 ? 41.086 12.624 -23.179 1.00 49.38 72 CYS A C 1
ATOM 615 O O . CYS A 1 72 ? 42.033 12.069 -22.628 1.00 49.38 72 CYS A O 1
ATOM 617 N N . SER A 1 73 ? 41.276 13.672 -23.978 1.00 46.84 73 SER A N 1
ATOM 618 C CA . SER A 1 73 ? 42.529 14.437 -23.959 1.00 46.84 73 SER A CA 1
ATOM 619 C C . SER A 1 73 ? 42.588 15.321 -22.701 1.00 46.84 73 SER A C 1
ATOM 621 O O . SER A 1 73 ? 41.631 16.068 -22.469 1.00 46.84 73 SER A O 1
ATOM 623 N N . PRO A 1 74 ? 43.683 15.324 -21.918 1.00 53.72 74 PRO A N 1
ATOM 624 C CA . PRO A 1 74 ? 43.890 16.304 -20.865 1.00 53.72 74 PRO A CA 1
ATOM 625 C C . PRO A 1 74 ? 44.448 17.579 -21.507 1.00 53.72 74 PRO A C 1
ATOM 627 O O . PRO A 1 74 ? 45.636 17.656 -21.797 1.00 53.72 74 PRO A O 1
ATOM 630 N N . ASN A 1 75 ? 43.603 18.582 -21.747 1.00 41.72 75 ASN A N 1
ATOM 631 C CA . ASN A 1 75 ? 44.096 19.943 -21.949 1.00 41.72 75 ASN A CA 1
ATOM 632 C C . ASN A 1 75 ? 43.988 20.692 -20.621 1.00 41.72 75 ASN A C 1
ATOM 634 O O . ASN A 1 75 ? 42.901 20.977 -20.123 1.00 41.72 75 ASN A O 1
ATOM 638 N N . GLN A 1 76 ? 45.158 20.932 -20.043 1.00 42.09 76 GLN A N 1
ATOM 639 C CA . GLN A 1 76 ? 45.416 21.802 -18.909 1.00 42.09 76 GLN A CA 1
ATOM 640 C C . GLN A 1 76 ? 45.724 23.227 -19.418 1.00 42.09 76 GLN A C 1
ATOM 642 O O . GLN A 1 76 ? 46.325 23.358 -20.483 1.00 42.09 76 GLN A O 1
ATOM 647 N N . LEU A 1 77 ? 45.407 24.227 -18.571 1.00 45.31 77 LEU A N 1
ATOM 648 C CA . LEU A 1 77 ? 45.814 25.656 -18.571 1.00 45.31 77 LEU A CA 1
ATOM 649 C C . LEU A 1 77 ? 44.926 26.595 -19.430 1.00 45.31 77 LEU A C 1
ATOM 651 O O . LEU A 1 77 ? 44.684 26.314 -20.592 1.00 45.31 77 LEU A O 1
ATOM 655 N N . GLU A 1 78 ? 44.366 27.717 -18.948 1.00 36.00 78 GLU A N 1
ATOM 656 C CA . GLU A 1 78 ? 44.740 28.588 -17.823 1.00 36.00 78 GLU A CA 1
ATOM 657 C C . GLU A 1 78 ? 43.552 29.461 -17.331 1.00 36.00 78 GLU A C 1
ATOM 659 O O . GLU A 1 78 ? 42.803 30.031 -18.117 1.00 36.00 78 GLU A O 1
ATOM 664 N N . PHE A 1 79 ? 43.395 29.528 -16.006 1.00 43.03 79 PHE A N 1
ATOM 665 C CA . PHE A 1 79 ? 43.202 30.730 -15.176 1.00 43.03 79 PHE A CA 1
ATOM 666 C C . PHE A 1 79 ? 42.429 31.956 -15.729 1.00 43.03 79 PHE A C 1
ATOM 668 O O . PHE A 1 79 ? 42.972 32.766 -16.473 1.00 43.03 79 PHE A O 1
ATOM 675 N N . ASN A 1 80 ? 41.232 32.214 -15.184 1.00 33.69 80 ASN A N 1
ATOM 676 C CA . ASN A 1 80 ? 41.016 33.380 -14.309 1.00 33.69 80 ASN A CA 1
ATOM 677 C C . ASN A 1 80 ? 39.677 33.263 -13.566 1.00 33.69 80 ASN A C 1
ATOM 679 O O . ASN A 1 80 ? 38.613 33.171 -14.176 1.00 33.69 80 ASN A O 1
ATOM 683 N N . GLY A 1 81 ? 39.742 33.255 -12.236 1.00 40.78 81 GLY A N 1
ATOM 684 C CA . GLY A 1 81 ? 38.568 33.350 -11.380 1.00 40.78 81 GLY A CA 1
ATOM 685 C C . GLY A 1 81 ? 38.200 34.803 -11.107 1.00 40.78 81 GLY A C 1
ATOM 686 O O . GLY A 1 81 ? 39.084 35.620 -10.879 1.00 40.78 81 GLY A O 1
ATOM 687 N N . VAL A 1 82 ? 36.900 35.090 -11.037 1.00 36.44 82 VAL A N 1
ATOM 688 C CA . VAL A 1 82 ? 36.344 36.085 -10.113 1.00 36.44 82 VAL A CA 1
ATOM 689 C C . VAL A 1 82 ? 35.024 35.526 -9.584 1.00 36.44 82 VAL A C 1
ATOM 691 O O . VAL A 1 82 ? 34.089 35.258 -10.332 1.00 36.44 82 VAL A O 1
ATOM 694 N N . VAL A 1 83 ? 35.011 35.293 -8.277 1.00 47.53 83 VAL A N 1
ATOM 695 C CA . VAL A 1 83 ? 33.853 34.993 -7.428 1.00 47.53 83 VAL A CA 1
ATOM 696 C C . VAL A 1 83 ? 32.925 36.206 -7.356 1.00 47.53 83 VAL A C 1
ATOM 698 O O . VAL A 1 83 ? 33.403 37.331 -7.231 1.00 47.53 83 VAL A O 1
ATOM 701 N N . GLY A 1 84 ? 31.612 35.977 -7.350 1.00 38.31 84 GLY A N 1
ATOM 702 C CA . GLY A 1 84 ? 30.634 37.012 -7.024 1.00 38.31 84 GLY A CA 1
ATOM 703 C C . GLY A 1 84 ? 29.200 36.575 -7.292 1.00 38.31 84 GLY A C 1
ATOM 704 O O . GLY A 1 84 ? 28.693 36.770 -8.391 1.00 38.31 84 GLY A O 1
ATOM 705 N N . ASP A 1 85 ? 28.570 35.987 -6.277 1.00 45.53 85 ASP A N 1
ATOM 706 C CA . ASP A 1 85 ? 27.134 35.715 -6.201 1.00 45.53 85 ASP A CA 1
ATOM 707 C C . ASP A 1 85 ? 26.270 36.939 -6.557 1.00 45.53 85 ASP A C 1
ATOM 709 O O . ASP A 1 85 ? 26.448 38.026 -6.003 1.00 45.53 85 ASP A O 1
ATOM 713 N N . SER A 1 86 ? 25.253 36.734 -7.397 1.00 43.47 86 SER A N 1
ATOM 714 C CA . SER A 1 86 ? 23.967 37.441 -7.302 1.00 43.47 86 SER A CA 1
ATOM 715 C C . SER A 1 86 ? 22.894 36.763 -8.155 1.00 43.47 86 SER A C 1
ATOM 717 O O . SER A 1 86 ? 22.891 36.868 -9.375 1.00 43.47 86 SER A O 1
ATOM 719 N N . PHE A 1 87 ? 22.015 36.044 -7.458 1.00 39.25 87 PHE A N 1
ATOM 720 C CA . PHE A 1 87 ? 20.566 36.273 -7.425 1.00 39.25 87 PHE A CA 1
ATOM 721 C C . PHE A 1 87 ? 19.785 36.358 -8.757 1.00 39.25 87 PHE A C 1
ATOM 723 O O . PHE A 1 87 ? 19.922 37.307 -9.519 1.00 39.25 87 PHE A O 1
ATOM 730 N N . ASP A 1 88 ? 18.908 35.362 -8.943 1.00 42.19 88 ASP A N 1
ATOM 731 C CA . ASP A 1 88 ? 17.584 35.377 -9.586 1.00 42.19 88 ASP A CA 1
ATOM 732 C C . ASP A 1 88 ? 17.313 36.297 -10.788 1.00 42.19 88 ASP A C 1
ATOM 734 O O . ASP A 1 88 ? 17.249 37.512 -10.641 1.00 42.19 88 ASP A O 1
ATOM 738 N N . LEU A 1 89 ? 16.867 35.705 -11.910 1.00 41.56 89 LEU A N 1
ATOM 739 C CA . LEU A 1 89 ? 15.564 36.097 -12.471 1.00 41.56 89 LEU A CA 1
ATOM 740 C C . LEU A 1 89 ? 14.981 35.044 -13.424 1.00 41.56 89 LEU A C 1
ATOM 742 O O . LEU A 1 89 ? 15.491 34.778 -14.512 1.00 41.56 89 LEU A O 1
ATOM 746 N N . MET A 1 90 ? 13.845 34.488 -13.014 1.00 46.28 90 MET A N 1
ATOM 747 C CA . MET A 1 90 ? 12.904 33.788 -13.877 1.00 46.28 90 MET A CA 1
ATOM 748 C C . MET A 1 90 ? 12.152 34.814 -14.733 1.00 46.28 90 MET A C 1
ATOM 750 O O . MET A 1 90 ? 11.409 35.614 -14.177 1.00 46.28 90 MET A O 1
ATOM 754 N N . THR A 1 91 ? 12.268 34.745 -16.063 1.00 39.84 91 THR A N 1
ATOM 755 C CA . THR A 1 91 ? 11.337 35.434 -16.973 1.00 39.84 91 THR A CA 1
ATOM 756 C C . THR A 1 91 ? 10.986 34.525 -18.145 1.00 39.84 91 THR A C 1
ATOM 758 O O . THR A 1 91 ? 11.784 34.270 -19.044 1.00 39.84 91 THR A O 1
ATOM 761 N N . ALA A 1 92 ? 9.762 34.005 -18.077 1.00 48.88 92 ALA A N 1
ATOM 762 C CA . ALA A 1 92 ? 9.007 33.499 -19.210 1.00 48.88 92 ALA A CA 1
ATOM 763 C C . ALA A 1 92 ? 8.513 34.661 -20.097 1.00 48.88 92 ALA A C 1
ATOM 765 O O . ALA A 1 92 ? 8.501 35.806 -19.654 1.00 48.88 92 ALA A O 1
ATOM 766 N N . ALA A 1 93 ? 7.994 34.299 -21.276 1.00 42.47 93 ALA A N 1
ATOM 767 C CA . ALA A 1 93 ? 7.403 35.129 -22.339 1.00 42.47 93 ALA A CA 1
ATOM 768 C C . ALA A 1 93 ? 8.440 35.656 -23.351 1.00 42.47 93 ALA A C 1
ATOM 770 O O . ALA A 1 93 ? 9.407 36.303 -22.979 1.00 42.47 93 ALA A O 1
ATOM 771 N N . ASP A 1 94 ? 8.439 35.220 -24.610 1.00 38.81 94 ASP A N 1
ATOM 772 C CA . ASP A 1 94 ? 7.452 35.370 -25.699 1.00 38.81 94 ASP A CA 1
ATOM 773 C C . ASP A 1 94 ? 8.019 36.374 -26.724 1.00 38.81 94 ASP A C 1
ATOM 775 O O . ASP A 1 94 ? 8.522 37.426 -26.342 1.00 38.81 94 ASP A O 1
ATOM 779 N N . GLN A 1 95 ? 7.899 36.031 -28.015 1.00 43.56 95 GLN A N 1
ATOM 780 C CA . GLN A 1 95 ? 8.231 36.844 -29.207 1.00 43.56 95 GLN A CA 1
ATOM 781 C C . GLN A 1 95 ? 9.749 37.071 -29.436 1.00 43.56 95 GLN A C 1
ATOM 783 O O . GLN A 1 95 ? 10.501 37.399 -28.535 1.00 43.56 95 GLN A O 1
ATOM 788 N N . VAL A 1 96 ? 10.337 36.862 -30.618 1.00 39.41 96 VAL A N 1
ATOM 789 C CA . VAL A 1 96 ? 10.017 37.473 -31.912 1.00 39.41 96 VAL A CA 1
ATOM 790 C C . VAL A 1 96 ? 10.596 36.611 -33.048 1.00 39.41 96 VAL A C 1
ATOM 792 O O . VAL A 1 96 ? 11.713 36.100 -32.980 1.00 39.41 96 VAL A O 1
ATOM 795 N N . TYR A 1 97 ? 9.808 36.490 -34.113 1.00 48.31 97 TYR A N 1
ATOM 796 C CA . TYR A 1 97 ? 10.182 36.035 -35.448 1.00 48.31 97 TYR A CA 1
ATOM 797 C C . TYR A 1 97 ? 11.383 36.831 -35.986 1.00 48.31 97 TYR A C 1
ATOM 799 O O . TYR A 1 97 ? 11.270 38.036 -36.193 1.00 48.31 97 TYR A O 1
ATOM 807 N N . SER A 1 98 ? 12.507 36.172 -36.269 1.00 40.66 98 SER A N 1
ATOM 808 C CA . SER A 1 98 ? 13.516 36.733 -37.170 1.00 40.66 98 SER A CA 1
ATOM 809 C C . SER A 1 98 ? 14.012 35.654 -38.122 1.00 40.66 98 SER A C 1
ATOM 811 O O . SER A 1 98 ? 14.778 34.759 -37.763 1.00 40.66 98 SER A O 1
ATOM 813 N N . SER A 1 99 ? 13.486 35.731 -39.340 1.00 52.69 99 SER A N 1
ATOM 814 C CA . SER A 1 99 ? 14.028 35.086 -40.524 1.00 52.69 99 SER A CA 1
ATOM 815 C C . SER A 1 99 ? 15.324 35.797 -40.898 1.00 52.69 99 SER A C 1
ATOM 817 O O . SER A 1 99 ? 15.269 36.914 -41.406 1.00 52.69 99 SER A O 1
ATOM 819 N N . ASP A 1 100 ? 16.468 35.146 -40.698 1.00 35.81 100 ASP A N 1
ATOM 820 C CA . ASP A 1 100 ? 17.709 35.540 -41.360 1.00 35.81 100 ASP A CA 1
ATOM 821 C C . ASP A 1 100 ? 18.222 34.373 -42.213 1.00 35.81 100 ASP A C 1
ATOM 823 O O . ASP A 1 100 ? 18.665 33.330 -41.724 1.00 35.81 100 ASP A O 1
ATOM 827 N N . MET A 1 101 ? 18.055 34.541 -43.524 1.00 56.44 101 MET A N 1
ATOM 828 C CA . MET A 1 101 ? 18.631 33.703 -44.565 1.00 56.44 101 MET A CA 1
ATOM 829 C C . MET A 1 101 ? 20.071 34.152 -44.779 1.00 56.44 101 MET A C 1
ATOM 831 O O . MET A 1 101 ? 20.355 34.961 -45.658 1.00 56.44 101 MET A O 1
ATOM 835 N N . SER A 1 102 ? 20.982 33.581 -44.001 1.00 44.50 102 SER A N 1
ATOM 836 C CA . SER A 1 102 ? 22.415 33.721 -44.226 1.00 44.50 102 SER A CA 1
ATOM 837 C C . SER A 1 102 ? 23.046 32.333 -44.264 1.00 44.50 102 SER A C 1
ATOM 839 O O . SER A 1 102 ? 23.215 31.690 -43.234 1.00 44.50 102 SER A O 1
ATOM 841 N N . SER A 1 103 ? 23.356 31.849 -45.471 1.00 46.84 103 SER A N 1
ATOM 842 C CA . SER A 1 103 ? 24.137 30.628 -45.703 1.00 46.84 103 SER A CA 1
ATOM 843 C C . SER A 1 103 ? 25.539 30.743 -45.098 1.00 46.84 103 SER A C 1
ATOM 845 O O . SER A 1 103 ? 26.277 31.651 -45.487 1.00 46.84 103 SER A O 1
ATOM 847 N N . PRO A 1 104 ? 25.991 29.751 -44.309 1.00 48.81 104 PRO A N 1
ATOM 848 C CA . PRO A 1 104 ? 27.399 29.438 -44.183 1.00 48.81 104 PRO A CA 1
ATOM 849 C C . PRO A 1 104 ? 27.696 28.034 -44.733 1.00 48.81 104 PRO A C 1
ATOM 851 O O . PRO A 1 104 ? 26.892 27.102 -44.701 1.00 48.81 104 PRO A O 1
ATOM 854 N N . THR A 1 105 ? 28.899 27.910 -45.267 1.00 50.88 105 THR A N 1
ATOM 855 C CA . THR A 1 105 ? 29.570 26.707 -45.765 1.00 50.88 105 THR A CA 1
ATOM 856 C C . THR A 1 105 ? 29.282 25.429 -44.950 1.00 50.88 105 THR A C 1
ATOM 858 O O . THR A 1 105 ? 29.413 25.379 -43.727 1.00 50.88 105 THR A O 1
ATOM 861 N N . SER A 1 106 ? 28.925 24.351 -45.660 1.00 52.59 106 SER A N 1
ATOM 862 C CA . SER A 1 106 ? 28.258 23.127 -45.169 1.00 52.59 106 SER A CA 1
ATOM 863 C C . SER A 1 106 ? 29.052 22.195 -44.232 1.00 52.59 106 SER A C 1
ATOM 865 O O . SER A 1 106 ? 28.610 21.079 -43.961 1.00 52.59 106 SER A O 1
ATOM 867 N N . ALA A 1 107 ? 30.201 22.616 -43.700 1.00 55.22 107 ALA A N 1
ATOM 868 C CA . ALA A 1 107 ? 31.068 21.755 -42.889 1.00 55.22 107 ALA A CA 1
ATOM 869 C C . ALA A 1 107 ? 31.046 22.056 -41.376 1.00 55.22 107 ALA A C 1
ATOM 871 O O . ALA A 1 107 ? 31.411 21.183 -40.591 1.00 55.22 107 ALA A O 1
ATOM 872 N N . HIS A 1 108 ? 30.605 23.244 -40.937 1.00 49.41 108 HIS A N 1
ATOM 873 C CA . HIS A 1 108 ? 30.662 23.636 -39.514 1.00 49.41 108 HIS A CA 1
ATOM 874 C C . HIS A 1 108 ? 29.338 23.472 -38.743 1.00 49.41 108 HIS A C 1
ATOM 876 O O . HIS A 1 108 ? 29.357 23.254 -37.533 1.00 49.41 108 HIS A O 1
ATOM 882 N N . LEU A 1 109 ? 28.194 23.447 -39.433 1.00 51.38 109 LEU A N 1
ATOM 883 C CA . LEU A 1 109 ? 26.867 23.319 -38.807 1.00 51.38 109 LEU A CA 1
ATOM 884 C C . LEU A 1 109 ? 26.586 21.923 -38.221 1.00 51.38 109 LEU A C 1
ATOM 886 O O . LEU A 1 109 ? 25.781 21.782 -37.302 1.00 51.38 109 LEU A O 1
ATOM 890 N N . ASN A 1 110 ? 27.283 20.883 -38.685 1.00 53.00 110 ASN A N 1
ATOM 891 C CA . ASN A 1 110 ? 27.076 19.523 -38.178 1.00 53.00 110 ASN A CA 1
ATOM 892 C C . ASN A 1 110 ? 27.553 19.348 -36.725 1.00 53.00 110 ASN A C 1
ATOM 894 O O . ASN A 1 110 ? 27.007 18.514 -36.005 1.00 53.00 110 ASN A O 1
ATOM 898 N N . LYS A 1 111 ? 28.529 20.146 -36.265 1.00 53.44 111 LYS A N 1
ATOM 899 C CA . LYS A 1 111 ? 29.083 20.036 -34.904 1.00 53.44 111 LYS A CA 1
ATOM 900 C C . LYS A 1 111 ? 28.184 20.705 -33.859 1.00 53.44 111 LYS A C 1
ATOM 902 O O . LYS A 1 111 ? 27.944 20.122 -32.804 1.00 53.44 111 LYS A O 1
ATOM 907 N N . GLU A 1 112 ? 27.621 21.871 -34.174 1.00 52.16 112 GLU A N 1
ATOM 908 C CA . GLU A 1 112 ? 26.660 22.564 -33.303 1.00 52.16 112 GLU A CA 1
ATOM 909 C C . GLU A 1 112 ? 25.291 21.881 -33.275 1.00 52.16 112 GLU A C 1
ATOM 911 O O . GLU A 1 112 ? 24.720 21.709 -32.199 1.00 52.16 112 GLU A O 1
ATOM 916 N N . ILE A 1 113 ? 24.780 21.402 -34.414 1.00 57.06 113 ILE A N 1
ATOM 917 C CA . ILE A 1 113 ? 23.501 20.675 -34.444 1.00 57.06 113 ILE A CA 1
ATOM 918 C C . ILE A 1 113 ? 23.602 19.365 -33.646 1.00 57.06 113 ILE A C 1
ATOM 920 O O . ILE A 1 113 ? 22.679 19.040 -32.893 1.00 57.06 113 ILE A O 1
ATOM 924 N N . MET A 1 114 ? 24.734 18.647 -33.711 1.00 55.16 114 MET A N 1
ATOM 925 C CA . MET A 1 114 ? 24.960 17.472 -32.862 1.00 55.16 114 MET A CA 1
ATOM 926 C C . MET A 1 114 ? 25.069 17.833 -31.374 1.00 55.16 114 MET A C 1
ATOM 928 O O . MET A 1 114 ? 24.423 17.173 -30.562 1.00 55.16 114 MET A O 1
ATOM 932 N N . ALA A 1 115 ? 25.778 18.903 -30.999 1.00 56.66 115 ALA A N 1
ATOM 933 C CA . ALA A 1 115 ? 25.888 19.346 -29.604 1.00 56.66 115 ALA A CA 1
ATOM 934 C C . ALA A 1 115 ? 24.542 19.824 -29.010 1.00 56.66 115 ALA A C 1
ATOM 936 O O . ALA A 1 115 ? 24.184 19.457 -27.888 1.00 56.66 115 ALA A O 1
ATOM 937 N N . VAL A 1 116 ? 23.735 20.565 -29.776 1.00 57.94 116 VAL A N 1
ATOM 938 C CA . VAL A 1 116 ? 22.389 21.012 -29.366 1.00 57.94 116 VAL A CA 1
ATOM 939 C C . VAL A 1 116 ? 21.403 19.837 -29.305 1.00 57.94 116 VAL A C 1
ATOM 941 O O . VAL A 1 116 ? 20.551 19.782 -28.411 1.00 57.94 116 VAL A O 1
ATOM 944 N N . SER A 1 117 ? 21.519 18.862 -30.214 1.00 59.00 117 SER A N 1
ATOM 945 C CA . SER A 1 117 ? 20.725 17.628 -30.161 1.00 59.00 117 SER A CA 1
ATOM 946 C C . SER A 1 117 ? 21.106 16.745 -28.966 1.00 59.00 117 SER A C 1
ATOM 948 O O . SER A 1 117 ? 20.203 16.242 -28.294 1.00 59.00 117 SER A O 1
ATOM 950 N N . ASN A 1 118 ? 22.399 16.661 -28.623 1.00 60.66 118 ASN A N 1
ATOM 951 C CA . ASN A 1 118 ? 22.891 16.015 -27.406 1.00 60.66 118 ASN A CA 1
ATOM 952 C C . ASN A 1 118 ? 22.332 16.702 -26.162 1.00 60.66 118 ASN A C 1
ATOM 954 O O . ASN A 1 118 ? 21.849 16.016 -25.273 1.00 60.66 118 ASN A O 1
ATOM 958 N N . SER A 1 119 ? 22.269 18.036 -26.131 1.00 75.81 119 SER A N 1
ATOM 959 C CA . SER A 1 119 ? 21.654 18.780 -25.024 1.00 75.81 119 SER A CA 1
ATOM 960 C C . SER A 1 119 ? 20.151 18.481 -24.872 1.00 75.81 119 SER A C 1
ATOM 962 O O . SER A 1 119 ? 19.659 18.285 -23.761 1.00 75.81 119 SER A O 1
ATOM 964 N N . LYS A 1 120 ? 19.392 18.367 -25.975 1.00 86.56 120 LYS A N 1
ATOM 965 C CA . LYS A 1 120 ? 17.969 17.964 -25.929 1.00 86.56 120 LYS A CA 1
ATOM 966 C C . LYS A 1 120 ? 17.792 16.501 -25.507 1.00 86.56 120 LYS A C 1
ATOM 968 O O . LYS A 1 120 ? 16.893 16.208 -24.722 1.00 86.56 120 LYS A O 1
ATOM 973 N N . ALA A 1 121 ? 18.608 15.589 -26.030 1.00 88.88 121 ALA A N 1
ATOM 974 C CA . ALA A 1 121 ? 18.570 14.172 -25.673 1.00 88.88 121 ALA A CA 1
ATOM 975 C C . ALA A 1 121 ? 18.955 13.954 -24.203 1.00 88.88 121 ALA A C 1
ATOM 977 O O . ALA A 1 121 ? 18.274 13.210 -23.501 1.00 88.88 121 ALA A O 1
ATOM 978 N N . GLN A 1 122 ? 19.970 14.671 -23.725 1.00 87.31 122 GLN A N 1
ATOM 979 C CA . GLN A 1 122 ? 20.417 14.654 -22.340 1.00 87.31 122 GLN A CA 1
ATOM 980 C C . GLN A 1 122 ? 19.344 15.197 -21.394 1.00 87.31 122 GLN A C 1
ATOM 982 O O . GLN A 1 122 ? 18.972 14.491 -20.464 1.00 87.31 122 GLN A O 1
ATOM 987 N N . ARG A 1 123 ? 18.7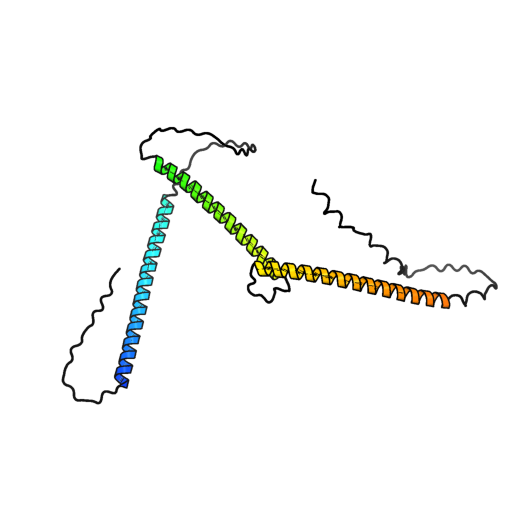22 16.347 -21.698 1.00 92.38 123 ARG A N 1
ATOM 988 C CA . ARG A 1 123 ? 17.574 16.849 -20.916 1.00 92.38 123 ARG A CA 1
ATOM 989 C C . ARG A 1 123 ? 16.426 15.839 -20.832 1.00 92.38 123 ARG A C 1
ATOM 991 O O . ARG A 1 123 ? 15.818 15.677 -19.778 1.00 92.38 123 ARG A O 1
ATOM 998 N N . ARG A 1 124 ? 16.115 15.131 -21.926 1.00 94.56 124 ARG A N 1
ATOM 999 C CA . ARG A 1 124 ? 15.096 14.062 -21.906 1.00 94.56 124 ARG A CA 1
ATOM 1000 C C . ARG A 1 124 ? 15.532 12.870 -21.055 1.00 94.56 124 ARG A C 1
ATOM 1002 O O . ARG A 1 124 ? 14.697 12.292 -20.367 1.00 94.56 124 ARG A O 1
ATOM 1009 N N . ALA A 1 125 ? 16.805 12.484 -21.112 1.00 95.12 125 ALA A N 1
ATOM 1010 C CA . ALA A 1 125 ? 17.348 11.398 -20.303 1.00 95.12 125 ALA A CA 1
ATOM 1011 C C . ALA A 1 125 ? 17.310 11.740 -18.806 1.00 95.12 125 ALA A C 1
ATOM 1013 O O . ALA A 1 125 ? 16.835 10.926 -18.017 1.00 95.12 125 ALA A O 1
ATOM 1014 N N . GLU A 1 126 ? 17.716 12.956 -18.436 1.00 95.62 126 GLU A N 1
ATOM 1015 C CA . GLU A 1 126 ? 17.639 13.494 -17.073 1.00 95.62 126 GLU A CA 1
ATOM 1016 C C . GLU A 1 126 ? 16.190 13.525 -16.575 1.00 95.62 126 GLU A C 1
ATOM 1018 O O . GLU A 1 126 ? 15.882 12.952 -15.531 1.00 95.62 126 GLU A O 1
ATOM 1023 N N . HIS A 1 127 ? 15.266 14.083 -17.364 1.00 97.94 127 HIS A N 1
ATOM 1024 C CA . HIS A 1 127 ? 13.838 14.075 -17.041 1.00 97.94 127 HIS A CA 1
ATOM 1025 C C . HIS A 1 127 ? 13.297 12.648 -16.835 1.00 97.94 127 HIS A C 1
ATOM 1027 O O . HIS A 1 127 ? 12.587 12.378 -15.866 1.00 97.94 127 HIS A O 1
ATOM 1033 N N . ASN A 1 128 ? 13.658 11.702 -17.709 1.00 98.12 128 ASN A N 1
ATOM 1034 C CA . ASN A 1 128 ? 13.251 10.300 -17.582 1.00 98.12 128 ASN A CA 1
ATOM 1035 C C . ASN A 1 128 ? 13.834 9.625 -16.333 1.00 98.12 128 ASN A C 1
ATOM 1037 O O . ASN A 1 128 ? 13.175 8.765 -15.746 1.00 98.12 128 ASN A O 1
ATOM 1041 N N . ALA A 1 129 ? 15.054 9.985 -15.934 1.00 97.62 129 ALA A N 1
ATOM 1042 C CA . ALA A 1 129 ? 15.668 9.493 -14.707 1.00 97.62 129 ALA A CA 1
ATOM 1043 C C . ALA A 1 129 ? 14.919 10.014 -13.472 1.00 97.62 129 ALA A C 1
ATOM 1045 O O . ALA A 1 129 ? 14.554 9.222 -12.603 1.00 97.62 129 ALA A O 1
ATOM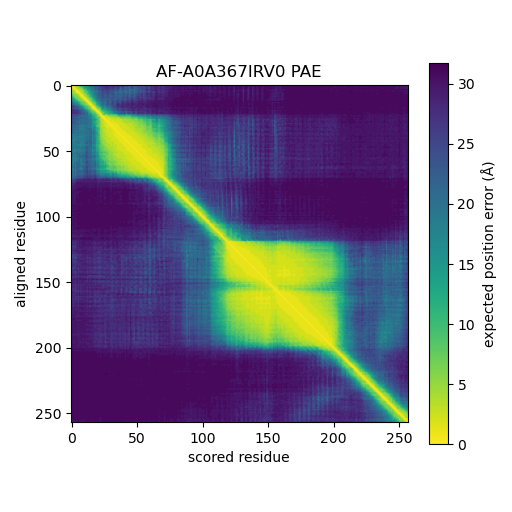 1046 N N . ILE A 1 130 ? 14.607 11.312 -13.442 1.00 97.94 130 ILE A N 1
ATOM 1047 C CA . ILE A 1 130 ? 13.854 11.949 -12.353 1.00 97.94 130 ILE A CA 1
ATOM 1048 C C . ILE A 1 130 ? 12.457 11.332 -12.221 1.00 97.94 130 ILE A C 1
ATOM 1050 O O . ILE A 1 130 ? 12.051 10.926 -11.132 1.00 97.94 130 ILE A O 1
ATOM 1054 N N . GLU A 1 131 ? 11.721 11.198 -13.325 1.00 98.44 131 GLU A N 1
ATOM 1055 C CA . GLU A 1 131 ? 10.373 10.620 -13.301 1.00 98.44 131 GLU A CA 1
ATOM 1056 C C . GLU A 1 131 ? 10.393 9.136 -12.904 1.00 98.44 131 GLU A C 1
ATOM 1058 O O . GLU A 1 131 ? 9.492 8.668 -12.204 1.00 98.44 131 GLU A O 1
ATOM 1063 N N . ARG A 1 132 ? 11.430 8.380 -13.292 1.00 98.50 132 ARG A N 1
ATOM 1064 C CA . ARG A 1 132 ? 11.615 7.003 -12.818 1.00 98.50 132 ARG A CA 1
ATOM 1065 C C . ARG A 1 132 ? 11.814 6.963 -11.301 1.00 98.50 132 ARG A C 1
ATOM 1067 O O . ARG A 1 132 ? 11.082 6.231 -10.638 1.00 98.50 132 ARG A O 1
ATOM 1074 N N . ALA A 1 133 ? 12.701 7.795 -10.755 1.00 98.38 133 ALA A N 1
ATOM 1075 C CA . ALA A 1 133 ? 12.919 7.892 -9.310 1.00 98.38 133 ALA A CA 1
ATOM 1076 C C . ALA A 1 133 ? 11.634 8.295 -8.559 1.00 98.38 133 ALA A C 1
ATOM 1078 O O . ALA A 1 133 ? 11.292 7.709 -7.530 1.00 98.38 133 ALA A O 1
ATOM 1079 N N . ARG A 1 134 ? 10.852 9.234 -9.111 1.00 98.75 134 ARG A N 1
ATOM 1080 C CA . ARG A 1 134 ? 9.533 9.604 -8.574 1.00 98.75 134 ARG A CA 1
ATOM 1081 C C . ARG A 1 134 ? 8.577 8.409 -8.539 1.00 98.75 134 ARG A C 1
ATOM 1083 O O . ARG A 1 134 ? 7.918 8.184 -7.523 1.00 98.75 134 ARG A O 1
ATOM 1090 N N . ARG A 1 135 ? 8.484 7.643 -9.632 1.00 98.62 135 ARG A N 1
ATOM 1091 C CA . ARG A 1 135 ? 7.616 6.453 -9.720 1.00 98.62 135 ARG A CA 1
ATOM 1092 C C . ARG A 1 135 ? 8.038 5.360 -8.748 1.00 98.62 135 ARG A C 1
ATOM 1094 O O . ARG A 1 135 ? 7.169 4.730 -8.152 1.00 98.62 135 ARG A O 1
ATOM 1101 N N . GLU A 1 136 ? 9.337 5.144 -8.582 1.00 98.50 136 GLU A N 1
ATOM 1102 C CA . GLU A 1 136 ? 9.889 4.191 -7.618 1.00 98.50 136 GLU A CA 1
ATOM 1103 C C . GLU A 1 136 ? 9.532 4.599 -6.186 1.00 98.50 136 GLU A C 1
ATOM 1105 O O . GLU A 1 136 ? 8.923 3.805 -5.475 1.00 98.50 136 GLU A O 1
ATOM 1110 N N . CYS A 1 137 ? 9.765 5.861 -5.810 1.00 98.56 137 CYS A N 1
ATOM 1111 C CA . CYS A 1 137 ? 9.359 6.405 -4.511 1.00 98.56 137 CYS A CA 1
ATOM 1112 C C . CYS A 1 137 ? 7.852 6.232 -4.253 1.00 98.56 137 CYS A C 1
ATOM 1114 O O . CYS A 1 137 ? 7.443 5.768 -3.188 1.00 98.56 137 CYS A O 1
ATOM 1116 N N . LEU A 1 138 ? 7.008 6.543 -5.242 1.00 98.44 138 LEU A N 1
ATOM 1117 C CA . LEU A 1 138 ? 5.562 6.356 -5.127 1.00 98.44 138 LEU A CA 1
ATOM 1118 C C . LEU A 1 138 ? 5.179 4.880 -4.945 1.00 98.44 138 LEU A C 1
ATOM 1120 O O . LEU A 1 138 ? 4.327 4.562 -4.119 1.00 98.44 138 LEU A O 1
ATOM 1124 N N . ASN A 1 139 ? 5.799 3.971 -5.698 1.00 98.19 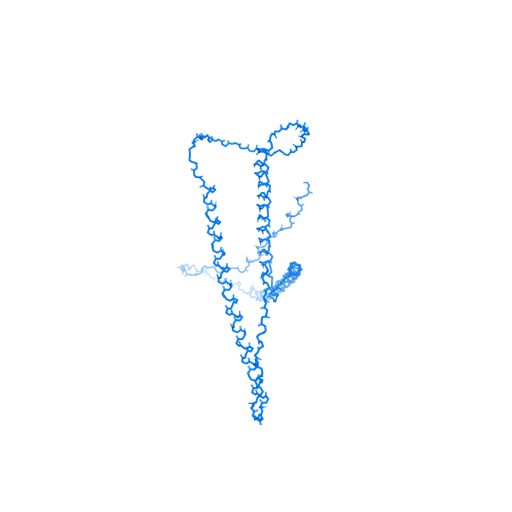139 ASN A N 1
ATOM 1125 C CA . ASN A 1 139 ? 5.539 2.539 -5.565 1.00 98.19 139 ASN A CA 1
ATOM 1126 C C . ASN A 1 139 ? 5.963 2.014 -4.185 1.00 98.19 139 ASN A C 1
ATOM 1128 O O . ASN A 1 139 ? 5.227 1.221 -3.602 1.00 98.19 139 ASN A O 1
ATOM 1132 N N . THR A 1 140 ? 7.077 2.498 -3.633 1.00 98.38 140 THR A N 1
ATOM 1133 C CA . THR A 1 140 ? 7.494 2.181 -2.261 1.00 98.38 140 THR A CA 1
ATOM 1134 C C . THR A 1 140 ? 6.441 2.623 -1.244 1.00 98.38 140 THR A C 1
ATOM 1136 O O . THR A 1 140 ? 6.090 1.843 -0.363 1.00 98.38 140 THR A O 1
ATOM 1139 N N . LYS A 1 141 ? 5.856 3.821 -1.396 1.00 98.25 141 LYS A N 1
ATOM 1140 C CA . LYS A 1 141 ? 4.758 4.287 -0.525 1.00 98.25 141 LYS A CA 1
ATOM 1141 C C . LYS A 1 141 ? 3.523 3.382 -0.602 1.00 98.25 141 LYS A C 1
ATOM 1143 O O . LYS A 1 141 ? 2.939 3.066 0.428 1.00 98.25 141 LYS A O 1
ATOM 1148 N N . PHE A 1 142 ? 3.150 2.914 -1.798 1.00 98.44 142 PHE A N 1
ATOM 1149 C CA . PHE A 1 142 ? 2.057 1.941 -1.951 1.00 98.44 142 PHE A CA 1
ATOM 1150 C C . PHE A 1 142 ? 2.355 0.610 -1.248 1.00 98.44 142 PHE A C 1
ATOM 1152 O O . PHE A 1 142 ? 1.463 0.040 -0.627 1.00 98.44 142 PHE A O 1
ATOM 1159 N N . GLN A 1 143 ? 3.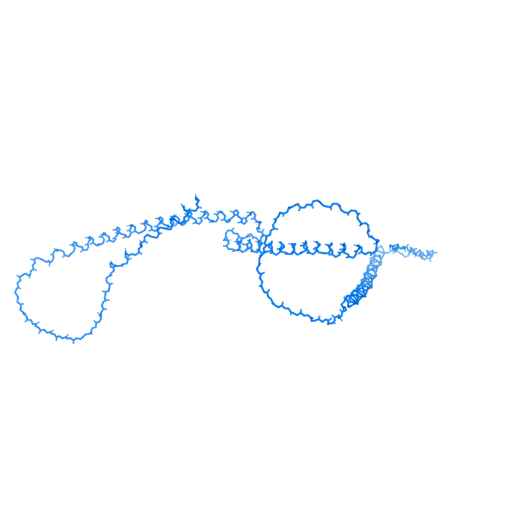593 0.118 -1.327 1.00 97.44 143 GLN A N 1
ATOM 1160 C CA . GLN A 1 143 ? 3.998 -1.114 -0.642 1.00 97.44 143 GLN A CA 1
ATOM 1161 C C . GLN A 1 143 ? 3.974 -0.946 0.881 1.00 97.44 143 GLN A C 1
ATOM 1163 O O . GLN A 1 143 ? 3.431 -1.799 1.575 1.00 97.44 143 GLN A O 1
ATOM 1168 N N . GLN A 1 144 ? 4.493 0.171 1.400 1.00 97.69 144 GLN A N 1
ATOM 1169 C CA . GLN A 1 144 ? 4.430 0.495 2.829 1.00 97.69 144 GLN A CA 1
ATOM 1170 C C . GLN A 1 144 ? 2.985 0.535 3.335 1.00 97.69 144 GLN A C 1
ATOM 1172 O O . GLN A 1 144 ? 2.676 -0.085 4.350 1.00 97.69 144 GLN A O 1
ATOM 1177 N N . LEU A 1 145 ? 2.091 1.194 2.590 1.00 97.81 145 LEU A N 1
ATOM 1178 C CA . LEU A 1 145 ? 0.667 1.230 2.911 1.00 97.81 145 LEU A CA 1
ATOM 1179 C C . LEU A 1 145 ? 0.067 -0.182 2.948 1.00 97.81 145 LEU A C 1
ATOM 1181 O O . LEU A 1 145 ? -0.565 -0.546 3.935 1.00 97.81 145 LEU A O 1
ATOM 1185 N N . ALA A 1 146 ? 0.326 -1.009 1.933 1.00 97.75 146 ALA A N 1
ATOM 1186 C CA . ALA A 1 146 ? -0.166 -2.385 1.899 1.00 97.75 146 ALA A CA 1
ATOM 1187 C C . ALA A 1 146 ? 0.310 -3.215 3.105 1.00 97.75 146 ALA A C 1
ATOM 1189 O O . ALA A 1 146 ? -0.476 -3.960 3.680 1.00 97.75 146 ALA A O 1
ATOM 1190 N N . HIS A 1 147 ? 1.570 -3.056 3.519 1.00 96.19 147 HIS A N 1
ATOM 1191 C CA . HIS A 1 147 ? 2.123 -3.760 4.679 1.00 96.19 147 HIS A CA 1
ATOM 1192 C C . HIS A 1 147 ? 1.551 -3.281 6.018 1.00 96.19 147 HIS A C 1
ATOM 1194 O O . HIS A 1 147 ? 1.459 -4.076 6.949 1.00 96.19 147 HIS A O 1
ATOM 1200 N N . SER A 1 148 ? 1.153 -2.009 6.123 1.00 96.06 148 SER A N 1
ATOM 1201 C CA . SER A 1 148 ? 0.526 -1.467 7.337 1.00 96.06 148 SER A CA 1
ATOM 1202 C C . SER A 1 148 ? -0.927 -1.902 7.543 1.00 96.06 148 SER A C 1
ATOM 1204 O O . SER A 1 148 ? -1.454 -1.745 8.641 1.00 96.06 148 SER A O 1
ATOM 1206 N N . LEU A 1 149 ? -1.583 -2.434 6.509 1.00 96.75 149 LEU A N 1
ATOM 1207 C CA . LEU A 1 149 ? -3.014 -2.720 6.517 1.00 96.75 149 LEU A CA 1
ATOM 1208 C C . LEU A 1 149 ? -3.287 -4.178 6.927 1.00 96.75 149 LEU A C 1
ATOM 1210 O O . LEU A 1 149 ? -2.945 -5.099 6.179 1.00 96.75 149 LEU A O 1
ATOM 1214 N N . PRO A 1 150 ? -3.950 -4.428 8.077 1.00 95.75 150 PRO A N 1
ATOM 1215 C CA . PRO A 1 150 ? -4.229 -5.789 8.545 1.00 95.75 150 PRO A CA 1
ATOM 1216 C C . PRO A 1 150 ? -5.085 -6.603 7.567 1.00 95.75 150 PRO A C 1
ATOM 1218 O O . PRO A 1 150 ? -4.871 -7.799 7.385 1.00 95.75 150 PRO A O 1
ATOM 1221 N N . ASN A 1 151 ? -6.025 -5.948 6.884 1.00 93.94 151 ASN A N 1
ATOM 1222 C CA . ASN A 1 151 ? -6.930 -6.573 5.917 1.00 93.94 151 ASN A CA 1
ATOM 1223 C C . ASN A 1 151 ? -6.270 -6.932 4.569 1.00 93.94 151 ASN A C 1
ATOM 1225 O O . ASN A 1 151 ? -6.931 -7.530 3.724 1.00 93.94 151 ASN A O 1
ATOM 1229 N N . LEU A 1 152 ? -4.988 -6.604 4.371 1.00 95.56 152 LEU A N 1
ATOM 1230 C CA . LEU A 1 152 ? -4.205 -6.924 3.170 1.00 95.56 152 LEU A CA 1
ATOM 1231 C C . LEU A 1 152 ? -3.084 -7.945 3.421 1.00 95.56 152 LEU A C 1
ATOM 1233 O O . LEU A 1 152 ? -2.397 -8.329 2.479 1.00 95.56 152 LEU A O 1
ATOM 1237 N N . GLN A 1 153 ? -2.898 -8.431 4.654 1.00 92.56 153 GLN A N 1
ATOM 1238 C CA . GLN A 1 153 ? -1.776 -9.320 5.008 1.00 92.56 153 GLN A CA 1
ATOM 1239 C C . GLN A 1 153 ? -1.756 -10.642 4.225 1.00 92.56 153 GLN A C 1
ATOM 1241 O O . GLN A 1 153 ? -0.686 -11.182 3.947 1.00 92.56 153 GLN A O 1
ATOM 1246 N N . ASN A 1 154 ? -2.930 -11.147 3.841 1.00 92.00 154 ASN A N 1
ATOM 1247 C CA . ASN A 1 154 ? -3.060 -12.391 3.079 1.00 92.00 154 ASN A CA 1
ATOM 1248 C C . ASN A 1 154 ? -2.859 -12.188 1.566 1.00 92.00 154 ASN A C 1
ATOM 1250 O O . ASN A 1 154 ? -2.632 -13.155 0.834 1.00 92.00 154 ASN A O 1
ATOM 1254 N N . ASP A 1 155 ? -2.904 -10.944 1.086 1.00 92.38 155 ASP A N 1
ATOM 1255 C CA . ASP A 1 155 ? -2.737 -10.633 -0.326 1.00 92.38 155 ASP A CA 1
ATOM 1256 C C . ASP A 1 155 ? -1.248 -10.509 -0.656 1.00 92.38 155 ASP A C 1
ATOM 1258 O O . ASP A 1 155 ? -0.581 -9.522 -0.357 1.00 92.38 155 ASP A O 1
ATOM 1262 N N . ARG A 1 156 ? -0.702 -11.520 -1.340 1.00 91.56 156 ARG A N 1
ATOM 1263 C CA . ARG A 1 156 ? 0.728 -11.555 -1.697 1.00 91.56 156 ARG A CA 1
ATOM 1264 C C . ARG A 1 156 ? 1.140 -10.437 -2.665 1.00 91.56 156 ARG A C 1
ATOM 1266 O O . ARG A 1 156 ? 2.296 -10.017 -2.669 1.00 91.56 156 ARG A O 1
ATOM 1273 N N . ARG A 1 157 ? 0.237 -10.021 -3.561 1.00 94.56 157 ARG A N 1
ATOM 1274 C CA . ARG A 1 157 ? 0.486 -9.022 -4.620 1.00 94.56 157 ARG A CA 1
ATOM 1275 C C . ARG A 1 157 ? -0.764 -8.175 -4.896 1.00 94.56 157 ARG A C 1
ATOM 1277 O O . ARG A 1 157 ? -1.348 -8.302 -5.974 1.00 94.56 157 ARG A O 1
ATOM 1284 N N . PRO A 1 158 ? -1.195 -7.332 -3.947 1.00 96.38 158 PRO A N 1
ATOM 1285 C CA . PRO A 1 158 ? -2.380 -6.512 -4.136 1.00 96.38 158 PRO A CA 1
ATOM 1286 C C . PRO A 1 158 ? -2.138 -5.460 -5.226 1.00 96.38 158 PRO A C 1
ATOM 1288 O O . PRO A 1 158 ? -1.040 -4.915 -5.371 1.00 96.38 158 PRO A O 1
ATOM 1291 N N . SER A 1 159 ? -3.172 -5.182 -6.023 1.00 97.94 159 SER A N 1
ATOM 1292 C CA . SER A 1 159 ? -3.117 -4.135 -7.047 1.00 97.94 159 SER A CA 1
ATOM 1293 C C . SER A 1 159 ? -3.180 -2.739 -6.410 1.00 97.94 159 SER A C 1
ATOM 1295 O O . SER A 1 159 ? -3.665 -2.590 -5.291 1.00 97.94 159 SER A O 1
ATOM 1297 N N . LYS A 1 160 ? -2.761 -1.685 -7.130 1.00 98.06 160 LYS A N 1
ATOM 1298 C CA . LYS A 1 160 ? -2.876 -0.295 -6.631 1.00 98.06 160 LYS A CA 1
ATOM 1299 C C . LYS A 1 160 ? -4.318 0.082 -6.281 1.00 98.06 160 LYS A C 1
ATOM 1301 O O . LYS A 1 160 ? -4.536 0.726 -5.263 1.00 98.06 160 LYS A O 1
ATOM 1306 N N . GLY A 1 161 ? -5.280 -0.343 -7.104 1.00 98.25 161 GLY A N 1
ATOM 1307 C CA . GLY A 1 161 ? -6.705 -0.128 -6.844 1.00 98.25 161 GLY A CA 1
ATOM 1308 C C . GLY A 1 161 ? -7.158 -0.848 -5.578 1.00 98.25 161 GLY A C 1
ATOM 1309 O O . GLY A 1 161 ? -7.747 -0.224 -4.705 1.00 98.25 161 GLY A O 1
ATOM 1310 N N . THR A 1 162 ? -6.776 -2.119 -5.429 1.00 97.88 162 THR A N 1
ATOM 1311 C CA . THR A 1 162 ? -7.090 -2.927 -4.240 1.00 97.88 162 THR A CA 1
ATOM 1312 C C . THR A 1 162 ? -6.511 -2.314 -2.968 1.00 97.88 162 THR A C 1
ATOM 1314 O O . THR A 1 162 ? -7.210 -2.247 -1.965 1.00 97.88 162 THR A O 1
ATOM 1317 N N . ILE A 1 163 ? -5.264 -1.826 -3.000 1.00 98.31 163 ILE A N 1
ATOM 1318 C CA . ILE A 1 163 ? -4.653 -1.157 -1.841 1.00 98.31 163 ILE A CA 1
ATOM 1319 C C . ILE A 1 163 ? -5.512 0.039 -1.419 1.00 98.31 163 ILE A C 1
ATOM 1321 O O . ILE A 1 163 ? -5.839 0.162 -0.244 1.00 98.31 163 ILE A O 1
ATOM 1325 N N . ILE A 1 164 ? -5.923 0.889 -2.365 1.00 98.50 164 ILE A N 1
ATOM 1326 C CA . ILE A 1 164 ? -6.750 2.071 -2.078 1.00 98.50 164 ILE A CA 1
ATOM 1327 C C . ILE A 1 164 ? -8.120 1.660 -1.527 1.00 98.50 164 ILE A C 1
ATOM 1329 O O . ILE A 1 164 ? -8.525 2.146 -0.476 1.00 98.50 164 ILE A O 1
ATOM 1333 N N . GLU A 1 165 ? -8.814 0.741 -2.195 1.00 98.12 165 GLU A N 1
ATOM 1334 C CA . GLU A 1 165 ? -10.146 0.273 -1.798 1.00 98.12 165 GLU A CA 1
ATOM 1335 C C . GLU A 1 165 ? -10.147 -0.329 -0.386 1.00 98.12 165 GLU A C 1
ATOM 1337 O O . GLU A 1 165 ? -10.937 0.074 0.468 1.00 98.12 165 GLU A O 1
ATOM 1342 N N . ARG A 1 166 ? -9.197 -1.224 -0.100 1.00 97.56 166 ARG A N 1
ATOM 1343 C CA . ARG A 1 166 ? -9.038 -1.842 1.222 1.00 97.56 166 ARG A CA 1
ATOM 1344 C C . ARG A 1 166 ? -8.612 -0.845 2.293 1.00 97.56 166 ARG A C 1
ATOM 1346 O O . ARG A 1 166 ? -8.995 -1.015 3.448 1.00 97.56 166 ARG A O 1
ATOM 1353 N N . THR A 1 167 ? -7.858 0.195 1.931 1.00 98.50 167 THR A N 1
ATOM 1354 C CA . THR A 1 167 ? -7.535 1.296 2.853 1.00 98.50 167 THR A CA 1
ATOM 1355 C C . THR A 1 167 ? -8.807 2.032 3.262 1.00 98.50 167 THR A C 1
ATOM 1357 O O . THR A 1 167 ? -9.034 2.249 4.448 1.00 98.50 167 THR A O 1
ATOM 1360 N N . LEU A 1 168 ? -9.661 2.385 2.296 1.00 98.31 168 LEU A N 1
ATOM 1361 C CA . LEU A 1 168 ? -10.922 3.082 2.564 1.00 98.31 168 LEU A CA 1
ATOM 1362 C C . LEU A 1 168 ? -11.862 2.229 3.420 1.00 98.31 168 LEU A C 1
ATOM 1364 O O . LEU A 1 168 ? -12.446 2.727 4.383 1.00 98.31 168 LEU A O 1
ATOM 1368 N N . GLU A 1 169 ? -11.968 0.938 3.102 1.00 97.81 169 GLU A N 1
ATOM 1369 C CA . GLU A 1 169 ? -12.724 -0.026 3.899 1.00 97.81 169 GLU A CA 1
ATOM 1370 C C . GLU A 1 169 ? -12.200 -0.091 5.343 1.00 97.81 169 GLU A C 1
ATOM 1372 O O . GLU A 1 169 ? -12.983 0.028 6.286 1.00 97.81 169 GLU A O 1
ATOM 1377 N N . TYR A 1 170 ? -10.881 -0.214 5.524 1.00 98.19 170 TYR A N 1
ATOM 1378 C CA . TYR A 1 170 ? -10.253 -0.296 6.843 1.00 98.19 170 TYR A CA 1
ATOM 1379 C C . TYR A 1 170 ? -10.469 0.967 7.681 1.00 98.19 170 TYR A C 1
ATOM 1381 O O . TYR A 1 170 ? -10.812 0.867 8.859 1.00 98.19 170 TYR A O 1
ATOM 1389 N N . VAL A 1 171 ? -10.317 2.155 7.086 1.00 98.31 171 VAL A N 1
ATOM 1390 C CA . VAL A 1 171 ? -10.556 3.429 7.780 1.00 98.31 171 VAL A CA 1
ATOM 1391 C C . VAL A 1 171 ? -12.014 3.523 8.219 1.00 98.31 171 VAL A C 1
ATOM 1393 O O . VAL A 1 171 ? -12.280 3.791 9.388 1.00 98.31 171 VAL A O 1
ATOM 1396 N N . LYS A 1 172 ? -12.964 3.222 7.326 1.00 98.12 172 LYS A N 1
ATOM 1397 C CA . LYS A 1 172 ? -14.395 3.244 7.652 1.00 98.12 172 LYS A CA 1
ATOM 1398 C C . LYS A 1 172 ? -14.735 2.291 8.800 1.00 98.12 172 LYS A C 1
ATOM 1400 O O . LYS A 1 172 ? -15.444 2.679 9.725 1.00 98.12 172 LYS A O 1
ATOM 1405 N N . GLN A 1 173 ? -14.236 1.056 8.747 1.00 98.12 173 GLN A N 1
ATOM 1406 C CA . GLN A 1 173 ? -14.462 0.067 9.804 1.00 98.12 173 GLN A CA 1
ATOM 1407 C C . GLN A 1 173 ? -13.827 0.500 11.129 1.00 98.12 173 GLN A C 1
ATOM 1409 O O . GLN A 1 173 ? -14.444 0.343 12.179 1.00 98.12 173 GLN A O 1
ATOM 1414 N N . THR A 1 174 ? -12.620 1.069 11.084 1.00 98.06 174 THR A N 1
ATOM 1415 C CA . THR A 1 174 ? -11.913 1.557 12.275 1.00 98.06 174 THR A CA 1
ATOM 1416 C C . THR A 1 174 ? -12.678 2.690 12.954 1.00 98.06 174 THR A C 1
ATOM 1418 O O . THR A 1 174 ? -12.894 2.611 14.158 1.00 98.06 174 THR A O 1
ATOM 1421 N N . VAL A 1 175 ? -13.167 3.677 12.195 1.00 98.38 175 VAL A N 1
ATOM 1422 C CA . VAL A 1 175 ? -13.970 4.791 12.737 1.00 98.38 175 VAL A CA 1
ATOM 1423 C C . VAL A 1 175 ? -15.257 4.278 13.388 1.00 98.38 175 VAL A C 1
ATOM 1425 O O . VAL A 1 175 ? -15.541 4.606 14.534 1.00 98.38 175 VAL A O 1
ATOM 1428 N N . GLN A 1 176 ? -15.999 3.392 12.715 1.00 98.38 176 GLN A N 1
ATOM 1429 C CA . GLN A 1 176 ? -17.222 2.806 13.285 1.00 98.38 176 GLN A CA 1
ATOM 1430 C C . GLN A 1 176 ? -16.948 1.985 14.551 1.00 98.38 176 GLN A C 1
ATOM 1432 O O . GLN A 1 176 ? -17.762 1.952 15.473 1.00 98.38 176 GLN A O 1
ATOM 1437 N N . LYS A 1 177 ? -15.813 1.280 14.597 1.00 98.38 177 LYS A N 1
ATOM 1438 C CA . LYS A 1 177 ? -15.393 0.514 15.772 1.00 98.38 177 LYS A CA 1
ATOM 1439 C C . LYS A 1 177 ? -15.018 1.437 16.933 1.00 98.38 177 LYS A C 1
ATOM 1441 O O . LYS A 1 177 ? -15.382 1.145 18.066 1.00 98.38 177 LYS A O 1
ATOM 1446 N N . GLU A 1 178 ? -14.339 2.544 16.649 1.00 98.44 178 GLU A N 1
ATOM 1447 C CA . GLU A 1 178 ? -13.993 3.566 17.638 1.00 98.44 178 GLU A CA 1
ATOM 1448 C C . GLU A 1 178 ? -15.246 4.205 18.252 1.00 98.44 178 GLU A C 1
ATOM 1450 O O . GLU A 1 178 ? -15.339 4.298 19.472 1.00 98.44 178 GLU A O 1
ATOM 1455 N N . GLU A 1 179 ? -16.240 4.572 17.438 1.00 98.56 179 GLU A N 1
ATOM 1456 C CA . GLU A 1 179 ? -17.521 5.116 17.917 1.00 98.56 179 GLU A CA 1
ATOM 1457 C C . GLU A 1 179 ? -18.252 4.142 18.850 1.00 98.56 179 GLU A C 1
ATOM 1459 O O . GLU A 1 179 ? -18.746 4.540 19.905 1.00 98.56 179 GLU A O 1
ATOM 1464 N N . ARG A 1 180 ? -18.279 2.848 18.503 1.00 98.62 180 ARG A N 1
ATOM 1465 C CA . ARG A 1 180 ? -18.872 1.813 19.365 1.00 98.62 180 ARG A CA 1
ATOM 1466 C C . ARG A 1 180 ? -18.157 1.708 20.704 1.00 98.62 180 ARG A C 1
ATOM 1468 O O . ARG A 1 180 ? -18.822 1.660 21.730 1.00 98.62 180 ARG A O 1
ATOM 1475 N N . PHE A 1 181 ? -16.825 1.696 20.695 1.00 98.50 181 PHE A N 1
ATOM 1476 C CA . PHE A 1 181 ? -16.048 1.632 21.931 1.00 98.50 181 PHE A CA 1
ATOM 1477 C C . PHE A 1 181 ? -16.219 2.876 22.793 1.00 98.50 181 PHE A C 1
ATOM 1479 O O . PHE A 1 181 ? -16.319 2.742 24.005 1.00 98.50 181 PHE A O 1
ATOM 1486 N N . LYS A 1 182 ? -16.307 4.069 22.196 1.00 98.56 182 LYS A N 1
ATOM 1487 C CA . LYS A 1 182 ? -16.633 5.292 22.943 1.00 98.56 182 LYS A CA 1
ATOM 1488 C C . LYS A 1 182 ? -17.990 5.165 23.629 1.00 98.56 182 LYS A C 1
ATOM 1490 O O . LYS A 1 182 ? -18.069 5.337 24.836 1.00 98.56 182 LYS A O 1
ATOM 1495 N N . SER A 1 183 ? -19.017 4.745 22.888 1.00 98.44 183 SER A N 1
ATOM 1496 C CA . SER A 1 183 ? -20.350 4.541 23.461 1.00 98.44 183 SER A CA 1
ATOM 1497 C C . SER A 1 183 ? -20.368 3.487 24.576 1.00 98.44 183 SER A C 1
ATOM 1499 O O . SER A 1 183 ? -21.084 3.668 25.555 1.00 98.44 183 SER A O 1
ATOM 1501 N N . GLU A 1 184 ? -19.602 2.404 24.445 1.00 98.56 184 GLU A N 1
ATOM 1502 C CA . GLU A 1 184 ? -19.477 1.371 25.480 1.00 98.56 184 GLU A CA 1
ATOM 1503 C C . GLU A 1 184 ? -18.759 1.902 26.728 1.00 98.56 184 GLU A C 1
ATOM 1505 O O . GLU A 1 184 ? -19.215 1.674 27.845 1.00 98.56 184 GLU A O 1
ATOM 1510 N N . ILE A 1 185 ? -17.676 2.664 26.549 1.00 98.62 185 ILE A N 1
ATOM 1511 C CA . ILE A 1 185 ? -16.964 3.324 27.649 1.00 98.62 185 ILE A CA 1
ATOM 1512 C C . ILE A 1 185 ? -17.896 4.286 28.390 1.00 98.62 185 ILE A C 1
ATOM 1514 O O . ILE A 1 185 ? -17.914 4.271 29.618 1.00 98.62 185 ILE A O 1
ATOM 1518 N N . ASP A 1 186 ? -18.685 5.086 27.672 1.00 98.38 186 ASP A N 1
ATOM 1519 C CA . ASP A 1 186 ? -19.612 6.045 28.280 1.00 98.38 186 ASP A CA 1
ATOM 1520 C C . ASP A 1 186 ? -20.717 5.337 29.076 1.00 98.38 186 ASP A C 1
ATOM 1522 O O . ASP A 1 186 ? -21.004 5.720 30.209 1.00 98.38 186 ASP A O 1
ATOM 1526 N N . GLN A 1 187 ? -21.274 4.244 28.543 1.00 98.44 187 GLN A N 1
ATOM 1527 C CA . GLN A 1 187 ? -22.250 3.418 29.266 1.00 98.44 187 GLN A CA 1
ATOM 1528 C C . GLN A 1 187 ? -21.652 2.804 30.537 1.00 98.44 187 GLN A C 1
ATOM 1530 O O . GLN A 1 187 ? -22.289 2.811 31.587 1.00 98.44 187 GLN A O 1
ATOM 1535 N N . LEU A 1 188 ? -20.419 2.294 30.464 1.00 98.38 188 LEU A N 1
ATOM 1536 C CA . LEU A 1 188 ? -19.726 1.731 31.624 1.00 98.38 188 LEU A CA 1
ATOM 1537 C C . LEU A 1 188 ? -19.387 2.798 32.670 1.00 98.38 188 LEU A C 1
ATOM 1539 O O . LEU A 1 188 ? -19.425 2.511 33.865 1.00 98.38 188 LEU A O 1
ATOM 1543 N N . ARG A 1 189 ? -19.055 4.020 32.244 1.00 97.62 189 ARG A N 1
ATOM 1544 C CA . ARG A 1 189 ? -18.834 5.157 33.148 1.00 97.62 189 ARG A CA 1
ATOM 1545 C C . ARG A 1 189 ? -20.117 5.526 33.878 1.00 97.62 189 ARG A C 1
ATOM 1547 O O . ARG A 1 189 ? -20.093 5.570 35.101 1.00 97.62 189 ARG A O 1
ATOM 1554 N N . GLN A 1 190 ? -21.226 5.669 33.155 1.00 97.94 190 GLN A N 1
ATOM 1555 C CA . GLN A 1 190 ? -22.525 5.953 33.760 1.00 97.94 190 GLN A CA 1
ATOM 1556 C C . GLN A 1 190 ? -22.938 4.856 34.754 1.00 97.94 190 GLN A C 1
ATOM 1558 O O . GLN A 1 190 ? -23.300 5.156 35.886 1.00 97.94 190 GLN A O 1
ATOM 1563 N N . ALA A 1 191 ? -22.819 3.580 34.374 1.00 97.44 191 ALA A N 1
ATOM 1564 C CA . ALA A 1 191 ? -23.145 2.469 35.269 1.00 97.44 191 ALA A CA 1
ATOM 1565 C C . ALA A 1 191 ? -22.258 2.453 36.528 1.00 97.44 191 ALA A C 1
ATOM 1567 O O . ALA A 1 191 ? -22.740 2.177 37.624 1.00 97.44 191 ALA A O 1
ATOM 1568 N N . ASN A 1 192 ? -20.966 2.768 36.396 1.00 97.19 192 ASN A N 1
ATOM 1569 C CA . ASN A 1 192 ? -20.074 2.894 37.550 1.00 97.19 192 ASN A CA 1
ATOM 1570 C C . ASN A 1 192 ? -20.456 4.072 38.451 1.00 97.19 192 ASN A C 1
ATOM 1572 O O . ASN A 1 192 ? -20.443 3.915 39.667 1.00 97.19 192 ASN A O 1
ATOM 1576 N N . GLU A 1 193 ? -20.794 5.231 37.885 1.00 96.62 193 GLU A N 1
ATOM 1577 C CA . GLU A 1 193 ? -21.264 6.391 38.653 1.00 96.62 193 GLU A CA 1
ATOM 1578 C C . GLU A 1 193 ? -22.548 6.064 39.425 1.00 96.62 193 GLU A C 1
ATOM 1580 O O . GLU A 1 193 ? -22.644 6.370 40.613 1.00 96.62 193 GLU A O 1
ATOM 1585 N N . GLU A 1 194 ? -23.497 5.372 38.792 1.00 96.19 194 GLU A N 1
ATOM 1586 C CA . GLU A 1 194 ? -24.732 4.911 39.433 1.00 96.19 194 GLU A CA 1
ATOM 1587 C C . GLU A 1 194 ? -24.450 3.946 40.596 1.00 96.19 194 GLU A C 1
ATOM 1589 O O . GLU A 1 194 ? -25.015 4.105 41.678 1.00 96.19 194 GLU A O 1
ATOM 1594 N N . LEU A 1 195 ? -23.544 2.979 40.411 1.00 95.62 195 LEU A N 1
ATOM 1595 C CA . LEU A 1 195 ? -23.145 2.039 41.466 1.00 95.62 195 LEU A CA 1
ATOM 1596 C C . LEU A 1 195 ? -22.415 2.728 42.624 1.00 95.62 195 LEU A C 1
ATOM 1598 O O . LEU A 1 195 ? -22.651 2.391 43.783 1.00 95.62 195 LEU A O 1
ATOM 1602 N N . ILE A 1 196 ? -21.536 3.689 42.328 1.00 94.19 196 ILE A N 1
ATOM 1603 C CA . ILE A 1 196 ? -20.854 4.488 43.353 1.00 94.19 196 ILE A CA 1
ATOM 1604 C C . ILE A 1 196 ? -21.885 5.291 44.144 1.00 94.19 196 ILE A C 1
ATOM 1606 O O . ILE A 1 196 ? -21.847 5.254 45.369 1.00 94.19 196 ILE A O 1
ATOM 1610 N N . SER A 1 197 ? -22.829 5.949 43.464 1.00 92.38 197 SER A N 1
ATOM 1611 C CA . SER A 1 197 ? -23.890 6.716 44.119 1.00 92.38 197 SER A CA 1
ATOM 1612 C C . SER A 1 197 ? -24.737 5.849 45.052 1.00 92.38 197 SER A C 1
ATOM 1614 O O . SER A 1 197 ? -25.069 6.308 46.142 1.00 92.38 197 SER A O 1
ATOM 1616 N N . GLN A 1 198 ? -25.072 4.617 44.646 1.00 92.31 198 GLN A N 1
ATOM 1617 C CA . GLN A 1 198 ? -25.811 3.661 45.481 1.00 92.31 198 GLN A CA 1
ATOM 1618 C C . GLN A 1 198 ? -25.007 3.272 46.727 1.00 92.31 198 GLN A C 1
ATOM 1620 O O . GLN A 1 198 ? -25.515 3.371 47.841 1.00 92.31 198 GLN A O 1
ATOM 1625 N N . MET A 1 199 ? -23.731 2.912 46.555 1.00 88.81 199 MET A N 1
ATOM 1626 C CA . MET A 1 199 ? -22.859 2.557 47.679 1.00 88.81 199 MET A CA 1
ATOM 1627 C C . MET A 1 199 ? -22.665 3.715 48.662 1.00 88.81 199 MET A C 1
ATOM 1629 O O . MET A 1 199 ? -22.644 3.488 49.866 1.00 88.81 199 MET A O 1
ATOM 1633 N N . THR A 1 200 ? -22.531 4.953 48.179 1.00 85.62 200 THR A N 1
ATOM 1634 C CA . THR A 1 200 ? -22.400 6.119 49.063 1.00 85.62 200 THR A CA 1
ATOM 1635 C C . THR A 1 200 ? -23.701 6.437 49.791 1.00 85.62 200 THR A C 1
ATOM 1637 O O . THR A 1 200 ? -23.656 6.735 50.977 1.00 85.62 200 THR A O 1
ATOM 1640 N N . SER A 1 201 ? -24.860 6.311 49.129 1.00 78.12 201 SER A N 1
ATOM 1641 C CA . SER A 1 201 ? -26.148 6.524 49.803 1.00 78.12 201 SER A CA 1
ATOM 1642 C C . SER A 1 201 ? -26.429 5.479 50.884 1.00 78.12 201 SER A C 1
ATOM 1644 O O . SER A 1 201 ? -26.989 5.820 51.915 1.00 78.12 201 SER A O 1
ATOM 1646 N N . GLU A 1 202 ? -26.004 4.228 50.685 1.00 70.62 202 GLU A N 1
ATOM 1647 C CA . GLU A 1 202 ? -26.156 3.166 51.691 1.00 70.62 202 GLU A CA 1
ATOM 1648 C C . GLU A 1 202 ? -25.201 3.340 52.887 1.00 70.62 202 GLU A C 1
ATOM 1650 O O . GLU A 1 202 ? -25.521 2.913 53.992 1.00 70.62 202 GLU A O 1
ATOM 1655 N N . GLN A 1 203 ? -24.042 3.982 52.697 1.00 59.16 203 GLN A N 1
ATOM 1656 C CA . GLN A 1 203 ? -23.088 4.267 53.779 1.00 59.16 203 GLN A CA 1
ATOM 1657 C C . GLN A 1 203 ? -23.493 5.469 54.643 1.00 59.16 203 GLN A C 1
ATOM 1659 O O . GLN A 1 203 ? -23.163 5.497 55.829 1.00 59.16 203 GLN A O 1
ATOM 1664 N N . ASP A 1 204 ? -24.222 6.435 54.080 1.00 53.72 204 ASP A N 1
ATOM 1665 C CA . ASP A 1 204 ? -24.706 7.603 54.825 1.00 53.72 204 ASP A CA 1
ATOM 1666 C C . ASP A 1 204 ? -25.870 7.254 55.785 1.00 53.72 204 AS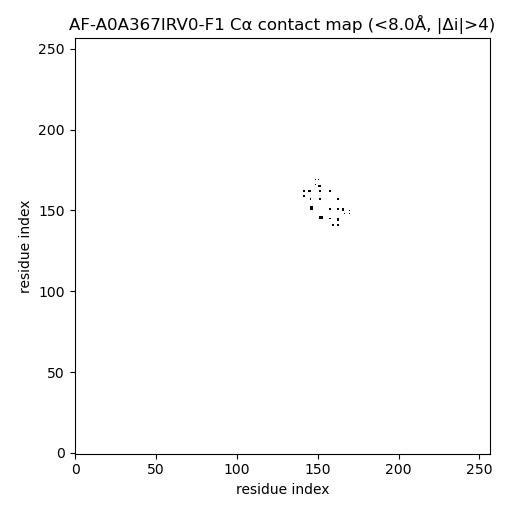P A C 1
ATOM 1668 O O . ASP A 1 204 ? -26.036 7.924 56.807 1.00 53.72 204 ASP A O 1
ATOM 1672 N N . ASP A 1 205 ? -26.614 6.168 55.533 1.00 50.97 205 ASP A N 1
ATOM 1673 C CA . ASP A 1 205 ? -27.688 5.681 56.418 1.00 50.97 205 ASP A CA 1
ATOM 1674 C C . ASP A 1 205 ? -27.168 4.880 57.636 1.00 50.97 205 ASP A C 1
ATOM 1676 O O . ASP A 1 205 ? -27.846 4.812 58.661 1.00 50.97 205 ASP A O 1
ATOM 1680 N N . GLU A 1 206 ? -25.953 4.316 57.589 1.00 51.59 206 GLU A N 1
ATOM 1681 C CA . GLU A 1 206 ? -25.365 3.565 58.719 1.00 51.59 206 GLU A CA 1
ATOM 1682 C C . GLU A 1 206 ? -24.641 4.478 59.739 1.00 51.59 206 GLU A C 1
ATOM 1684 O O . GLU A 1 206 ? -24.301 4.043 60.838 1.00 51.59 206 GLU A O 1
ATOM 1689 N N . TYR A 1 207 ? -24.430 5.764 59.422 1.00 49.34 207 TYR A N 1
ATOM 1690 C CA . TYR A 1 207 ? -23.637 6.686 60.254 1.00 49.34 207 TYR A CA 1
ATOM 1691 C C . TYR A 1 207 ? -24.462 7.716 61.054 1.00 49.34 207 TYR A C 1
ATOM 1693 O O . TYR A 1 207 ? -23.900 8.442 61.877 1.00 49.34 207 TYR A O 1
ATOM 1701 N N . LEU A 1 208 ? -25.787 7.788 60.866 1.00 47.53 208 LEU A N 1
ATOM 1702 C CA . LEU A 1 208 ? -26.639 8.800 61.519 1.00 47.53 208 LEU A CA 1
ATOM 1703 C C . LEU A 1 208 ? -27.510 8.300 62.685 1.00 47.53 208 LEU A C 1
ATOM 1705 O O . LEU A 1 208 ? -28.192 9.116 63.300 1.00 47.53 208 LEU A O 1
ATOM 1709 N N . GLU A 1 209 ? -27.454 7.017 63.060 1.00 46.69 209 GLU A N 1
ATOM 1710 C CA . GLU A 1 209 ? -28.203 6.487 64.221 1.00 46.69 209 GLU A CA 1
ATOM 1711 C C . GLU A 1 209 ? -27.362 6.403 65.518 1.00 46.69 209 GLU A C 1
ATOM 1713 O O . GLU A 1 209 ? -27.866 5.993 66.559 1.00 46.69 209 GLU A O 1
ATOM 1718 N N . SER A 1 210 ? -26.086 6.824 65.507 1.00 41.94 210 SER A N 1
ATOM 1719 C CA . SER A 1 210 ? -25.178 6.674 66.663 1.00 41.94 210 SER A CA 1
ATOM 1720 C C . SER A 1 210 ? -24.640 7.973 67.289 1.00 41.94 210 SER A C 1
ATOM 1722 O O . SER A 1 210 ? -23.709 7.898 68.088 1.00 41.94 210 SER A O 1
ATOM 1724 N N . ILE A 1 211 ? -25.164 9.162 66.948 1.00 46.62 211 ILE A N 1
ATOM 1725 C CA . ILE A 1 211 ? -24.652 10.460 67.461 1.00 46.62 211 ILE A CA 1
ATOM 1726 C C . ILE A 1 211 ? -25.764 11.333 68.086 1.00 46.62 211 ILE A C 1
ATOM 1728 O O . ILE A 1 211 ? -25.798 12.542 67.885 1.00 46.62 211 ILE A O 1
ATOM 1732 N N . GLU A 1 212 ? -26.681 10.754 68.866 1.00 46.31 212 GLU A N 1
ATOM 1733 C CA . GLU A 1 212 ? -27.566 11.543 69.758 1.00 46.31 212 GLU A CA 1
ATOM 1734 C C . GLU A 1 212 ? -27.492 11.145 71.240 1.00 46.31 212 GLU A C 1
ATOM 1736 O O . GLU A 1 212 ? -28.161 11.738 72.083 1.00 46.31 212 GLU A O 1
ATOM 1741 N N . GLU A 1 213 ? -26.619 10.215 71.612 1.00 46.56 213 GLU A N 1
ATOM 1742 C CA . GLU A 1 213 ? -26.389 9.864 73.010 1.00 46.56 213 GLU A CA 1
ATOM 1743 C C . GLU A 1 213 ? -24.893 10.016 73.276 1.00 46.56 213 GLU A C 1
ATOM 1745 O O . GLU A 1 213 ? -24.116 9.318 72.650 1.00 46.56 213 GLU A O 1
ATOM 1750 N N . TYR A 1 214 ? -24.514 11.015 74.083 1.00 48.44 214 TYR A N 1
ATOM 1751 C CA . TYR A 1 214 ? -23.254 11.225 74.835 1.00 48.44 214 TYR A CA 1
ATOM 1752 C C . TYR A 1 214 ? -22.888 12.726 74.917 1.00 48.44 214 TYR A C 1
ATOM 1754 O O . TYR A 1 214 ? -21.741 13.121 74.713 1.00 48.44 214 TYR A O 1
ATOM 1762 N N . GLU A 1 215 ? -23.843 13.586 75.288 1.00 51.31 215 GLU A N 1
ATOM 1763 C CA . GLU A 1 215 ? -23.507 14.808 76.031 1.00 51.31 215 GLU A CA 1
ATOM 1764 C C . GLU A 1 215 ? -23.465 14.476 77.531 1.00 51.31 215 GLU A C 1
ATOM 1766 O O . GLU A 1 215 ? -24.431 14.722 78.245 1.00 51.31 215 GLU A O 1
ATOM 1771 N N . GLU A 1 216 ? -22.357 13.922 78.040 1.00 40.94 216 GLU A N 1
ATOM 1772 C CA . GLU A 1 216 ? -22.065 14.020 79.479 1.00 40.94 216 GLU A CA 1
ATOM 1773 C C . 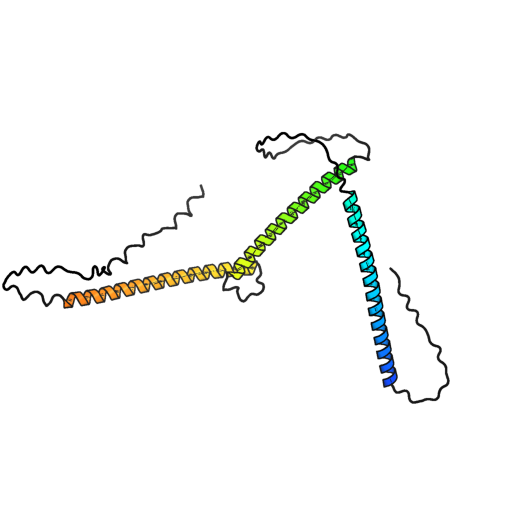GLU A 1 216 ? -20.563 13.892 79.815 1.00 40.94 216 GLU A C 1
ATOM 1775 O O . GLU A 1 216 ? -19.965 12.824 79.760 1.00 40.94 216 GLU A O 1
ATOM 1780 N N . SER A 1 217 ? -19.998 15.022 80.252 1.00 42.62 217 SER A N 1
ATOM 1781 C CA . SER A 1 217 ? -18.976 15.156 81.302 1.00 42.62 217 SER A CA 1
ATOM 1782 C C . SER A 1 217 ? -17.538 14.632 81.097 1.00 42.62 217 SER A C 1
ATOM 1784 O O . SER A 1 217 ? -17.214 13.489 81.400 1.00 42.62 217 SER A O 1
ATOM 1786 N N . THR A 1 218 ? -16.637 15.622 80.935 1.00 45.31 218 THR A N 1
ATOM 1787 C CA . THR A 1 218 ? -15.326 15.787 81.631 1.00 45.31 218 THR A CA 1
ATOM 1788 C C . THR A 1 218 ? -14.115 14.953 81.160 1.00 45.31 218 THR A C 1
ATOM 1790 O O . THR A 1 218 ? -14.283 13.910 80.548 1.00 45.31 218 THR A O 1
ATOM 1793 N N . PRO A 1 219 ? -12.872 15.292 81.569 1.00 51.97 219 PRO A N 1
ATOM 1794 C CA . PRO A 1 219 ? -12.141 16.565 81.508 1.00 51.97 219 PRO A CA 1
ATOM 1795 C C . PRO A 1 219 ? -10.716 16.368 80.918 1.00 51.97 219 PRO A C 1
ATOM 1797 O O . PRO A 1 219 ? -10.258 15.251 80.705 1.00 51.97 219 PRO A O 1
ATOM 1800 N N . GLY A 1 220 ? -10.004 17.468 80.657 1.00 47.03 220 GLY A N 1
ATOM 1801 C CA . GLY A 1 220 ? -8.733 17.478 79.927 1.00 47.03 220 GLY A CA 1
ATOM 1802 C C . GLY A 1 220 ? -7.609 16.580 80.462 1.00 47.03 220 GLY A C 1
ATOM 1803 O O . GLY A 1 220 ? -7.327 16.534 81.659 1.00 47.03 220 GLY A O 1
ATOM 1804 N N . CYS A 1 221 ? -6.887 15.977 79.521 1.00 37.34 221 CYS A N 1
ATOM 1805 C CA . CYS A 1 221 ? -5.469 15.680 79.649 1.00 37.34 221 CYS A CA 1
ATOM 1806 C C . CYS A 1 221 ? -4.763 16.068 78.342 1.00 37.34 221 CYS A C 1
ATOM 1808 O O . CYS A 1 221 ? -4.970 15.479 77.283 1.00 37.34 221 CYS A O 1
ATOM 1810 N N . ASP A 1 222 ? -3.948 17.117 78.435 1.00 49.78 222 ASP A N 1
ATOM 1811 C CA . ASP A 1 222 ? -2.870 17.382 77.496 1.00 49.78 222 ASP A CA 1
ATOM 1812 C C . ASP A 1 222 ? -1.834 16.267 77.651 1.00 49.78 222 ASP A C 1
ATOM 1814 O O . ASP A 1 222 ? -1.158 16.212 78.672 1.00 49.78 222 ASP A O 1
ATOM 1818 N N . ASP A 1 223 ? -1.667 15.419 76.639 1.00 44.53 223 ASP A N 1
ATOM 1819 C CA . ASP A 1 223 ? -0.437 14.646 76.470 1.00 44.53 223 ASP A CA 1
ATOM 1820 C C . ASP A 1 223 ? 0.006 14.680 75.006 1.00 44.53 223 ASP A C 1
ATOM 1822 O O . ASP A 1 223 ? -0.290 13.837 74.158 1.00 44.53 223 ASP A O 1
ATOM 1826 N N . ASN A 1 224 ? 0.771 15.732 74.736 1.00 55.50 224 ASN A N 1
ATOM 1827 C CA . ASN A 1 224 ? 1.724 15.843 73.650 1.00 55.50 224 ASN A CA 1
ATOM 1828 C C . ASN A 1 224 ? 2.778 14.724 73.763 1.00 55.50 224 ASN A C 1
ATOM 1830 O O . ASN A 1 224 ? 3.827 14.913 74.380 1.00 55.50 224 ASN A O 1
ATOM 1834 N N . PHE A 1 225 ? 2.539 13.581 73.117 1.00 37.78 225 PHE A N 1
ATOM 1835 C CA . PHE A 1 225 ? 3.607 12.657 72.738 1.00 37.78 225 PHE A CA 1
ATOM 1836 C C . PHE A 1 225 ? 3.829 12.707 71.227 1.00 37.78 225 PHE A C 1
ATOM 1838 O O . PHE A 1 225 ? 3.265 11.962 70.426 1.00 37.78 225 PHE A O 1
ATOM 1845 N N . SER A 1 226 ? 4.685 13.645 70.843 1.00 50.25 226 SER A N 1
ATOM 1846 C CA . SER A 1 226 ? 5.271 13.733 69.516 1.00 50.25 226 SER A CA 1
ATOM 1847 C C . SER A 1 226 ? 6.128 12.491 69.237 1.00 50.25 226 SER A C 1
ATOM 1849 O O . SER A 1 226 ? 7.140 12.296 69.909 1.00 50.25 226 SER A O 1
ATOM 1851 N N . SER A 1 227 ? 5.770 11.681 68.232 1.00 40.91 227 SER A N 1
ATOM 1852 C CA . SER A 1 227 ? 6.692 11.236 67.165 1.00 40.91 227 SER A CA 1
ATOM 1853 C C . SER A 1 227 ? 6.093 10.170 66.229 1.00 40.91 227 SER A C 1
ATOM 1855 O O . SER A 1 227 ? 6.002 8.999 66.571 1.00 40.91 227 SER A O 1
ATOM 1857 N N . ARG A 1 228 ? 5.873 10.591 64.975 1.00 48.00 228 ARG A N 1
ATOM 1858 C CA . ARG A 1 228 ? 6.223 9.877 63.727 1.00 48.00 228 ARG A CA 1
ATOM 1859 C C . ARG A 1 228 ? 5.584 8.499 63.454 1.00 48.00 228 ARG A C 1
ATOM 1861 O O . ARG A 1 228 ? 6.177 7.470 63.761 1.00 48.00 228 ARG A O 1
ATOM 1868 N N . SER A 1 229 ? 4.554 8.483 62.603 1.00 41.59 229 SER A N 1
ATOM 1869 C CA . SER A 1 229 ? 4.632 7.848 61.268 1.00 41.59 229 SER A CA 1
ATOM 1870 C C . SER A 1 229 ? 3.390 8.108 60.411 1.00 41.59 229 SER A C 1
ATOM 1872 O O . SER A 1 229 ? 2.275 8.144 60.913 1.00 41.59 229 SER A O 1
ATOM 1874 N N . SER A 1 230 ? 3.647 8.212 59.105 1.00 42.94 230 SER A N 1
ATOM 1875 C CA . SER A 1 230 ? 2.713 8.052 57.981 1.00 42.94 230 SER A CA 1
ATOM 1876 C C . SER A 1 230 ? 1.792 9.227 57.659 1.00 42.94 230 SER A C 1
ATOM 1878 O O . SER A 1 230 ? 0.618 9.286 58.008 1.00 42.94 230 SER A O 1
ATOM 1880 N N . VAL A 1 231 ? 2.372 10.143 56.887 1.00 41.62 231 VAL A N 1
ATOM 1881 C CA . VAL A 1 231 ? 1.673 11.153 56.101 1.00 41.62 231 VAL A CA 1
ATOM 1882 C C . VAL A 1 231 ? 0.867 10.508 54.965 1.00 41.62 231 VAL A C 1
ATOM 1884 O O . VAL A 1 231 ? 1.390 9.743 54.159 1.00 41.62 231 VAL A O 1
ATOM 1887 N N . THR A 1 232 ? -0.407 10.902 54.935 1.00 42.88 232 THR A N 1
ATOM 1888 C CA . THR A 1 232 ? -1.271 11.118 53.766 1.00 42.88 232 THR A CA 1
ATOM 1889 C C . THR A 1 232 ? -1.676 9.902 52.935 1.00 42.88 232 THR A C 1
ATOM 1891 O O . THR A 1 232 ? -1.176 9.658 51.839 1.00 42.88 232 THR A O 1
ATOM 1894 N N . SER A 1 233 ? -2.726 9.241 53.420 1.00 44.91 233 SER A N 1
ATOM 1895 C CA . SER A 1 233 ? -3.913 8.928 52.622 1.00 44.91 233 SER A CA 1
ATOM 1896 C C . SER A 1 233 ? -4.352 10.164 51.822 1.00 44.91 233 SER A C 1
ATOM 1898 O O . SER A 1 233 ? -4.855 11.139 52.379 1.00 44.91 233 SER A O 1
ATOM 1900 N N . VAL A 1 234 ? -4.134 10.145 50.507 1.00 42.06 234 VAL A N 1
ATOM 1901 C CA . VAL A 1 234 ? -4.681 11.164 49.606 1.00 42.06 234 VAL A CA 1
ATOM 1902 C C . VAL A 1 234 ? -5.954 10.600 48.989 1.00 42.06 234 VAL A C 1
ATOM 1904 O O . VAL A 1 234 ? -5.920 9.753 48.106 1.00 42.06 234 VAL A O 1
ATOM 1907 N N . SER A 1 235 ? -7.059 11.052 49.574 1.00 38.38 235 SER A N 1
ATOM 1908 C CA . SER A 1 235 ? -8.431 11.133 49.075 1.00 38.38 235 SER A CA 1
ATOM 1909 C C . SER A 1 235 ? -8.661 10.720 47.608 1.00 38.38 235 SER A C 1
ATOM 1911 O O . SER A 1 235 ? -8.182 11.377 46.683 1.00 38.38 235 SER A O 1
ATOM 1913 N N . SER A 1 236 ? -9.490 9.693 47.399 1.00 45.75 236 SER A N 1
ATOM 1914 C CA . SER A 1 236 ? -9.934 9.185 46.088 1.00 45.75 236 SER A CA 1
ATOM 1915 C C . SER A 1 236 ? -10.864 10.131 45.304 1.00 45.75 236 SER A C 1
ATOM 1917 O O . SER A 1 236 ? -11.345 9.765 44.237 1.00 45.75 236 SER A O 1
ATOM 1919 N N . ASN A 1 237 ? -11.088 11.361 45.773 1.00 45.78 237 ASN A N 1
ATOM 1920 C CA . ASN A 1 237 ? -12.046 12.304 45.181 1.00 45.78 237 ASN A CA 1
ATOM 1921 C C . ASN A 1 237 ? -11.426 13.340 44.222 1.00 45.78 237 ASN A C 1
ATOM 1923 O O . ASN A 1 237 ? -12.058 14.349 43.925 1.00 45.78 237 ASN A O 1
ATOM 1927 N N . GLN A 1 238 ? -10.203 13.126 43.719 1.00 39.50 238 GLN A N 1
ATOM 1928 C CA . GLN A 1 238 ? -9.548 14.067 42.789 1.00 39.50 238 GLN A CA 1
ATOM 1929 C C . GLN A 1 238 ? -9.128 13.495 41.426 1.00 39.50 238 GLN A C 1
ATOM 1931 O O . GLN A 1 238 ? -8.432 14.179 40.681 1.00 39.50 238 GLN A O 1
ATOM 1936 N N . LEU A 1 239 ? -9.581 12.300 41.031 1.00 41.56 239 LEU A N 1
ATOM 1937 C CA . LEU A 1 239 ? -9.257 11.769 39.695 1.00 41.56 239 LEU A CA 1
ATOM 1938 C C . LEU A 1 239 ? -10.294 12.074 38.594 1.00 41.56 239 LEU A C 1
ATOM 1940 O O . LEU A 1 239 ? -10.144 11.572 37.486 1.00 41.56 239 LEU A O 1
ATOM 1944 N N . TYR A 1 240 ? -11.310 12.902 38.869 1.00 42.94 240 TYR A N 1
ATOM 1945 C CA . TYR A 1 240 ? -12.411 13.188 37.929 1.00 42.94 240 TYR A CA 1
ATOM 1946 C C . TYR A 1 240 ? -12.500 14.635 37.421 1.00 42.94 240 TYR A C 1
ATOM 1948 O O . TYR A 1 240 ? -13.504 15.019 36.830 1.00 42.94 240 TYR A O 1
ATOM 1956 N N . LEU A 1 241 ? -11.452 15.448 37.577 1.00 46.47 241 LEU A N 1
ATOM 1957 C CA . LEU A 1 241 ? -11.416 16.796 36.996 1.00 46.47 241 LEU A CA 1
ATOM 1958 C C . LEU A 1 241 ? -10.120 17.032 36.215 1.00 46.47 241 LEU A C 1
ATOM 1960 O O . LEU A 1 241 ? -9.238 17.759 36.660 1.00 46.47 241 LEU A O 1
ATOM 1964 N N . SER A 1 242 ? -9.991 16.404 35.045 1.00 45.12 242 SER A N 1
ATOM 1965 C CA . SER A 1 242 ? -9.027 16.787 33.998 1.00 45.12 242 SER A CA 1
ATOM 1966 C C . SER A 1 242 ? -9.387 16.131 32.661 1.00 45.12 242 SER A C 1
ATOM 1968 O O . SER A 1 242 ? -8.638 15.308 32.158 1.00 45.12 242 SER A O 1
ATOM 1970 N N . ASP A 1 243 ? -10.521 16.506 32.076 1.00 41.16 243 ASP A N 1
ATOM 1971 C CA . ASP A 1 243 ? -10.679 16.476 30.616 1.00 41.16 243 ASP A CA 1
ATOM 1972 C C . ASP A 1 243 ? -11.380 17.776 30.211 1.00 41.16 243 ASP A C 1
ATOM 1974 O O . ASP A 1 243 ? -12.577 17.843 29.930 1.00 41.16 243 ASP A O 1
ATOM 1978 N N . GLN A 1 244 ? -10.611 18.869 30.262 1.00 42.25 244 GLN A N 1
ATOM 1979 C CA . GLN A 1 244 ? -10.956 20.064 29.505 1.00 42.25 244 GLN A CA 1
ATOM 1980 C C . GLN A 1 244 ? -11.003 19.664 28.032 1.00 42.25 244 GLN A C 1
ATOM 1982 O O . GLN A 1 244 ? -9.996 19.259 27.458 1.00 42.25 244 GLN A O 1
ATOM 1987 N N . HIS A 1 245 ? -12.201 19.773 27.463 1.00 41.94 245 HIS A N 1
ATOM 1988 C CA . HIS A 1 245 ? -12.489 19.836 26.037 1.00 41.94 245 HIS A CA 1
ATOM 1989 C C . HIS A 1 245 ? -11.309 20.401 25.228 1.00 41.94 245 HIS A C 1
ATOM 1991 O O . HIS A 1 245 ? -11.039 21.602 25.235 1.00 41.94 245 HIS A O 1
ATOM 1997 N N . CYS A 1 246 ? -10.628 19.526 24.495 1.00 38.41 246 CYS A N 1
ATOM 1998 C CA . CYS A 1 246 ? -9.810 19.914 23.358 1.00 38.41 246 CYS A CA 1
ATOM 1999 C C . CYS A 1 246 ? -10.714 19.849 22.125 1.00 38.41 246 CYS A C 1
ATOM 2001 O O . CYS A 1 246 ? -10.722 18.842 21.415 1.00 38.41 246 CYS A O 1
ATOM 2003 N N . ASP A 1 247 ? -11.493 20.903 21.880 1.00 38.28 247 ASP A N 1
ATOM 2004 C CA . ASP A 1 247 ? -12.243 21.074 20.635 1.00 38.28 247 ASP A CA 1
ATOM 2005 C C . ASP A 1 247 ? -11.267 21.245 19.463 1.00 38.28 247 ASP A C 1
ATOM 2007 O O . ASP A 1 247 ? -10.916 22.342 19.033 1.00 38.28 247 ASP A O 1
ATOM 2011 N N . ALA A 1 248 ? -10.802 20.124 18.919 1.00 43.59 248 ALA A N 1
ATOM 2012 C CA . ALA A 1 248 ? -9.984 20.068 17.713 1.00 43.59 248 ALA A CA 1
ATOM 2013 C C . ALA A 1 248 ? -10.835 20.094 16.425 1.00 43.59 248 ALA A C 1
ATOM 2015 O O . ALA A 1 248 ? -10.406 19.575 15.393 1.00 43.59 248 ALA A O 1
ATOM 2016 N N . GLN A 1 249 ? -12.040 20.677 16.462 1.00 42.28 249 GLN A N 1
ATOM 2017 C CA . GLN A 1 249 ? -12.908 20.822 15.284 1.00 42.28 249 GLN A CA 1
ATOM 2018 C C . GLN A 1 249 ? -12.840 22.203 14.608 1.00 42.28 249 GLN A C 1
ATOM 2020 O O . GLN A 1 249 ? -13.283 22.325 13.468 1.00 42.28 249 GLN A O 1
ATOM 2025 N N . ASP A 1 250 ? -12.175 23.202 15.199 1.00 42.59 250 ASP A N 1
ATOM 2026 C CA . ASP A 1 250 ? -12.139 24.566 14.634 1.00 42.59 250 ASP A CA 1
ATOM 2027 C C . ASP A 1 250 ? -10.993 24.857 13.645 1.00 42.59 250 ASP A C 1
ATOM 2029 O O . ASP A 1 250 ? -10.905 25.947 13.077 1.00 42.59 250 ASP A O 1
ATOM 2033 N N . TYR A 1 251 ? -10.123 23.885 13.352 1.00 43.88 251 TYR A N 1
ATOM 2034 C CA . TYR A 1 251 ? -8.973 24.117 12.462 1.00 43.88 251 TYR A CA 1
ATOM 2035 C C . TYR A 1 251 ? -9.233 23.888 10.963 1.00 43.88 251 TYR A C 1
ATOM 2037 O O . TYR A 1 251 ? -8.340 24.145 10.154 1.00 43.88 251 TYR A O 1
ATOM 2045 N N . PHE A 1 252 ? -10.430 23.440 10.557 1.00 48.28 252 PHE A N 1
ATOM 2046 C CA . PHE A 1 252 ? -10.703 23.082 9.152 1.00 48.28 252 PHE A CA 1
ATOM 2047 C C . PHE A 1 252 ? -11.679 24.003 8.397 1.00 48.28 252 PHE A C 1
ATOM 2049 O O . PHE A 1 252 ? -11.946 23.765 7.222 1.00 48.28 252 PHE A O 1
ATOM 2056 N N . MET A 1 253 ? -12.162 25.088 9.012 1.00 48.28 253 MET A N 1
ATOM 2057 C CA . MET A 1 253 ? -13.154 25.997 8.405 1.00 48.28 253 MET A CA 1
ATOM 2058 C C . MET A 1 253 ? -12.705 27.468 8.321 1.00 48.28 253 MET A C 1
ATOM 2060 O O . MET A 1 253 ? -13.538 28.361 8.292 1.00 48.28 253 MET A O 1
ATOM 2064 N N . ASN A 1 254 ? -11.399 27.756 8.241 1.00 40.16 254 ASN A N 1
ATOM 2065 C CA . ASN A 1 254 ? -10.900 29.128 8.015 1.00 40.16 254 ASN A CA 1
ATOM 2066 C C . ASN A 1 254 ? -9.690 29.191 7.067 1.00 40.16 254 ASN A C 1
ATOM 2068 O O . ASN A 1 254 ? -8.666 29.812 7.354 1.00 40.16 254 ASN A O 1
ATOM 2072 N N . LYS A 1 255 ? -9.798 28.543 5.900 1.00 46.62 255 LYS A N 1
ATOM 2073 C CA . LYS A 1 255 ? -8.876 28.784 4.775 1.00 46.62 255 LYS A CA 1
ATOM 2074 C C . LYS A 1 255 ? -9.558 28.626 3.413 1.00 46.62 255 LYS A C 1
ATOM 2076 O O . LYS A 1 255 ? -9.133 27.842 2.571 1.00 46.62 255 LYS A O 1
ATOM 2081 N N . ALA A 1 256 ? -10.639 29.374 3.215 1.00 46.16 256 ALA A N 1
ATOM 2082 C CA . ALA A 1 256 ? -11.229 29.610 1.900 1.00 46.16 256 ALA A CA 1
ATOM 2083 C C . ALA A 1 256 ? -11.970 30.956 1.884 1.00 46.16 256 ALA A C 1
ATOM 2085 O O . ALA A 1 256 ? -13.189 30.991 1.752 1.00 46.16 256 ALA A O 1
ATOM 2086 N N . LEU A 1 257 ? -11.217 32.047 2.045 1.00 42.69 257 LEU A N 1
ATOM 2087 C CA . LEU A 1 257 ? -11.537 33.379 1.528 1.00 42.69 257 LEU A CA 1
ATOM 2088 C C . LEU A 1 257 ? -10.237 34.012 1.028 1.00 42.69 257 LEU A C 1
ATOM 2090 O O . LEU A 1 257 ? -9.233 33.919 1.772 1.00 42.69 257 LEU A O 1
#

Radius of gyration: 48.36 Å; Cα contacts (8 Å, |Δi|>4): 17; chains: 1; bounding box: 74×103×132 Å

Organism: Rhizopus stolonifer (NCBI:txid4846)

Sequence (257 aa):
MSSIQYQQQQTPFNHNQPYDAMNPTAYQQQHLMTMQQAQFERIRQVQQQAALQQQRALFHQQMMYYQQQQQCSPNQLEFNGVVGDSFDLMTAADQVYSSDMSSPTSAHLNKEIMAVSNSKAQRRAEHNAIERARRECLNTKFQQLAHSLPNLQNDRRPSKGTIIERTLEYVKQTVQKEERFKSEIDQLRQANEELISQMTSEQDDEYLESIEEYEESTPGCDDNFSSRSSVTSVSSNQLYLSDQHCDAQDYFMNKAL

Foldseek 3Di:
DDDDDPDPDDDDDDPDDDDDPDDPVVVVVVVVVVVVVVVVVVVVVVVVVVVVVVVVVVVVVVVVVVVVVVVDDDDDDDDDDDDDDDDDDDDDDDDDDDDDPDDDDDPPVVVVVVVVVCVVVVVVVVVVVVVVVVVVVVVVVLVVLLVVQPVNPPPPDDDSVRSVVSVVVRVVVVVVVVVVVVVVVVVVVVVVVVVVVVVVVVVVVVPPPPPPPDPDDDDDDDDPPDDDDDDDPDDPPPPPPPDDDPPPPPPPPPPDD

InterPro domains:
  IPR011598 Myc-type, basic helix-loop-helix (bHLH) domain [PF00010] (123-173)
  IPR011598 Myc-type, basic helix-loop-helix (bHLH) domain [PS50888] (122-174)
  IPR011598 Myc-type, basic helix-loop-helix (bHLH) domain [SM00353] (128-180)
  IPR036638 Helix-loop-helix DNA-binding domain superfamily [G3DSA:4.10.280.10] (114-205)
  IPR036638 Helix-loop-helix DNA-binding domain superfamily [SSF47459] (119-199)

Solvent-accessible surface area (backb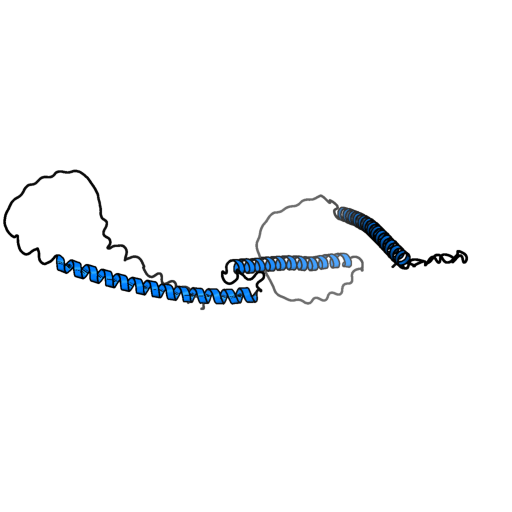one atoms only — not comparable to full-atom values): 17118 Å² total; per-residue (Å²): 139,82,82,84,78,84,77,82,81,80,76,85,86,81,90,84,76,80,89,68,85,76,57,71,65,57,58,54,51,50,50,52,52,52,53,51,50,54,49,54,51,51,53,53,51,51,52,52,52,50,52,55,51,52,52,53,51,52,53,50,51,52,52,53,54,54,55,55,54,71,72,62,72,88,84,78,88,81,90,83,89,82,90,78,93,78,82,88,82,93,77,84,84,82,90,80,94,75,92,76,96,72,91,72,76,91,77,62,61,64,61,56,54,49,52,53,48,48,52,54,52,46,53,52,49,54,51,52,50,52,53,48,54,51,51,51,54,52,52,51,50,53,51,53,52,40,73,72,35,80,94,40,71,86,52,90,77,69,49,76,66,54,46,53,54,53,48,54,51,49,52,54,53,49,52,56,50,50,53,51,51,50,54,51,51,52,52,52,48,52,53,48,53,53,51,50,53,51,56,52,56,60,54,59,67,74,66,70,85,74,79,86,77,82,94,75,83,89,80,92,76,93,75,90,76,88,77,89,82,84,87,72,90,77,72,90,86,71,84,84,82,82,79,77,82,77,78,81,74,73,82,80,81,82,85,87,129